Protein AF-A0A962NRU9-F1 (afdb_monomer_lite)

Foldseek 3Di:
DDDDDDPDDPPQDDDVPHQSDDVQPCLDLPDDPDPLDPPPNQNAPPRDPRDNNLVSLLVSLVVQLVVLLVVLLCCLLCVPPVDPVLLDPVLLVLLCCCVPVVCVPQCNCVLVFDFDQDPPPGTDTDDDHCHNCNSQVCCLVPPLCCCVVVPCVVPPVAARSLCPCVPDRSGRDSGSPPRDNPSCSVVVSVVCSVCQCQDLVNHPDDLVNLQPDRPCVGPNDDDDRRSSHPVSVCSNQVVVCPPPDDDGPDDCSVQLRDPPPQQWQGDWAFPQDKDWDWDWDADPVGDTDTDPPLIEIATDTHTSGPPWDWDCVSHNDNPSTTIDD

Structure (mmCIF, N/CA/C/O backbone):
data_AF-A0A962NRU9-F1
#
_entry.id   AF-A0A962NRU9-F1
#
loop_
_atom_site.group_PDB
_atom_site.id
_atom_site.type_symbol
_atom_site.label_atom_id
_atom_site.label_alt_id
_atom_site.label_comp_id
_atom_site.label_asym_id
_atom_site.label_entity_id
_atom_site.label_seq_id
_atom_site.pdbx_PDB_ins_code
_atom_site.Cartn_x
_atom_site.Cartn_y
_atom_site.Cartn_z
_atom_site.occupancy
_atom_site.B_iso_or_equiv
_atom_site.auth_seq_id
_atom_site.auth_comp_id
_atom_site.auth_asym_id
_atom_site.auth_atom_id
_atom_site.pdbx_PDB_model_num
ATOM 1 N N . MET A 1 1 ? -28.426 10.121 -60.076 1.00 37.88 1 MET A N 1
ATOM 2 C CA . MET A 1 1 ? -27.063 10.634 -59.833 1.00 37.88 1 MET A CA 1
ATOM 3 C C . MET A 1 1 ? -26.410 9.651 -58.880 1.00 37.88 1 MET A C 1
ATOM 5 O O . MET A 1 1 ? -26.820 9.564 -57.733 1.00 37.88 1 MET A O 1
ATOM 9 N N . ALA A 1 2 ? -25.572 8.776 -59.429 1.00 33.16 2 ALA A N 1
ATOM 10 C CA . ALA A 1 2 ? -24.950 7.670 -58.714 1.00 33.16 2 ALA A CA 1
ATOM 11 C C . ALA A 1 2 ? -23.790 8.205 -57.869 1.00 33.16 2 ALA A C 1
ATOM 13 O O . ALA A 1 2 ? -22.915 8.882 -58.406 1.00 33.16 2 ALA A O 1
ATOM 14 N N . LEU A 1 3 ? -23.796 7.917 -56.567 1.00 27.94 3 LEU A N 1
ATOM 15 C CA . LEU A 1 3 ? -22.624 8.098 -55.720 1.00 27.94 3 LEU A CA 1
ATOM 16 C C . LEU A 1 3 ? -21.870 6.765 -55.710 1.00 27.94 3 LEU A C 1
ATOM 18 O O . LEU A 1 3 ? -22.374 5.760 -55.210 1.00 27.94 3 LEU A O 1
ATOM 22 N N . CYS A 1 4 ? -20.706 6.751 -56.351 1.00 27.94 4 CYS A N 1
ATOM 23 C CA . CYS A 1 4 ? -19.848 5.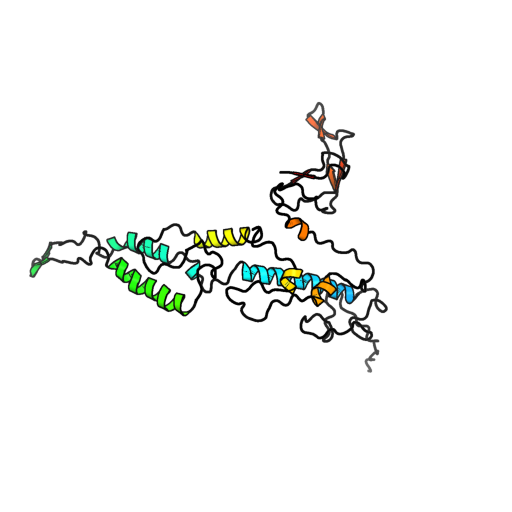584 -56.469 1.00 27.94 4 CYS A CA 1
ATOM 24 C C . CYS A 1 4 ? -19.297 5.170 -55.097 1.00 27.94 4 CYS A C 1
ATOM 26 O O . CYS A 1 4 ? -18.516 5.898 -54.487 1.00 27.94 4 CYS A O 1
ATOM 28 N N . LEU A 1 5 ? -19.670 3.969 -54.656 1.00 32.28 5 LEU A N 1
ATOM 29 C CA . LEU A 1 5 ? -18.913 3.173 -53.696 1.00 32.28 5 LEU A CA 1
ATOM 30 C C . LEU A 1 5 ? -17.588 2.771 -54.355 1.00 32.28 5 LEU A C 1
ATOM 32 O O . LEU A 1 5 ? -17.575 1.965 -55.284 1.00 32.28 5 LEU A O 1
ATOM 36 N N . PHE A 1 6 ? -16.478 3.331 -53.882 1.00 29.45 6 PHE A N 1
ATOM 37 C CA . PHE A 1 6 ? -15.168 2.738 -54.123 1.00 29.45 6 PHE A CA 1
ATOM 38 C C . PHE A 1 6 ? -14.984 1.566 -53.147 1.00 29.45 6 PHE A C 1
ATOM 40 O O . PHE A 1 6 ? -15.169 1.762 -51.943 1.00 29.45 6 PHE A O 1
ATOM 47 N N . PRO A 1 7 ? -14.611 0.360 -53.611 1.00 32.06 7 PRO A N 1
ATOM 48 C CA . PRO A 1 7 ? -14.151 -0.700 -52.730 1.00 32.06 7 PRO A CA 1
ATOM 49 C C . PRO A 1 7 ? -12.755 -0.313 -52.235 1.00 32.06 7 PRO A C 1
ATOM 51 O O . PRO A 1 7 ? -11.745 -0.593 -52.878 1.00 32.06 7 PRO A O 1
ATOM 54 N N . GLY A 1 8 ? -12.702 0.405 -51.115 1.00 33.31 8 GLY A N 1
ATOM 55 C CA . GLY A 1 8 ? -11.464 0.599 -50.375 1.00 33.31 8 GLY A CA 1
ATOM 56 C C . GLY A 1 8 ? -11.035 -0.747 -49.809 1.00 33.31 8 GLY A C 1
ATOM 57 O O . GLY A 1 8 ? -11.760 -1.353 -49.024 1.00 33.31 8 GLY A O 1
ATOM 58 N N . THR A 1 9 ? -9.878 -1.236 -50.238 1.00 35.72 9 THR A N 1
ATOM 59 C CA . THR A 1 9 ? -9.217 -2.386 -49.631 1.00 35.72 9 THR A CA 1
ATOM 60 C C . THR A 1 9 ? -9.037 -2.106 -48.141 1.00 35.72 9 THR A C 1
ATOM 62 O O . THR A 1 9 ? -8.397 -1.127 -47.757 1.00 35.72 9 THR A O 1
ATOM 65 N N . SER A 1 10 ? -9.644 -2.945 -47.302 1.00 37.31 10 SER A N 1
ATOM 66 C CA . SER A 1 10 ? -9.578 -2.888 -45.844 1.00 37.31 10 SER A CA 1
ATOM 67 C C . SER A 1 10 ? -8.150 -3.152 -45.365 1.00 37.31 10 SER A C 1
ATOM 69 O O . SER A 1 10 ? -7.810 -4.256 -44.947 1.00 37.31 10 SER A O 1
ATOM 71 N N . HIS A 1 11 ? -7.295 -2.142 -45.448 1.00 39.94 11 HIS A N 1
ATOM 72 C CA . HIS A 1 11 ? -6.121 -2.067 -44.600 1.00 39.94 11 HIS A CA 1
ATOM 73 C C . HIS A 1 11 ? -6.659 -1.667 -43.232 1.00 39.94 11 HIS A C 1
ATOM 75 O O . HIS A 1 11 ? -7.336 -0.644 -43.121 1.00 39.94 11 HIS A O 1
ATOM 81 N N . ALA A 1 12 ? -6.442 -2.508 -42.223 1.00 43.00 12 ALA A N 1
ATOM 82 C CA . ALA A 1 12 ? -6.754 -2.207 -40.834 1.00 43.00 12 ALA A CA 1
ATOM 83 C C . ALA A 1 12 ? -5.912 -0.995 -40.399 1.00 43.00 12 ALA A C 1
ATOM 85 O O . ALA A 1 12 ? -4.820 -1.122 -39.858 1.00 43.00 12 ALA A O 1
ATOM 86 N N . ALA A 1 13 ? -6.384 0.199 -40.743 1.00 43.22 13 ALA A N 1
ATOM 87 C CA . ALA A 1 13 ? -5.798 1.454 -40.333 1.00 43.22 13 ALA A CA 1
ATOM 88 C C . ALA A 1 13 ? -6.261 1.693 -38.901 1.00 43.22 13 ALA A C 1
ATOM 90 O O . ALA A 1 13 ? -7.340 2.236 -38.663 1.00 43.22 13 ALA A O 1
ATOM 91 N N . CYS A 1 14 ? -5.465 1.241 -37.940 1.00 46.81 14 CYS A N 1
ATOM 92 C CA . CYS A 1 14 ? -5.602 1.749 -36.589 1.00 46.81 14 CYS A CA 1
ATOM 93 C C . CYS A 1 14 ? -5.396 3.261 -36.643 1.00 46.81 14 CYS A C 1
ATOM 95 O O . CYS A 1 14 ? -4.458 3.754 -37.275 1.00 46.81 14 CYS A O 1
ATOM 97 N N . ILE A 1 15 ? -6.309 4.007 -36.028 1.00 47.97 15 ILE A N 1
ATOM 98 C CA . ILE A 1 15 ? -6.136 5.446 -35.866 1.00 47.97 15 ILE A CA 1
ATOM 99 C C . ILE A 1 15 ? -4.917 5.633 -34.963 1.00 47.97 15 ILE A C 1
ATOM 101 O O . ILE A 1 15 ? -4.853 5.039 -33.888 1.00 47.97 15 ILE A O 1
ATOM 105 N N . ALA A 1 16 ? -3.945 6.437 -35.396 1.00 40.72 16 ALA A N 1
ATOM 106 C CA . ALA A 1 16 ? -2.763 6.725 -34.594 1.00 40.72 16 ALA A CA 1
ATOM 107 C C . ALA A 1 16 ? -3.182 7.238 -33.203 1.00 40.72 16 ALA A C 1
ATOM 109 O O . ALA A 1 16 ? -3.950 8.193 -33.095 1.00 40.72 16 ALA A O 1
ATOM 110 N N . GLY A 1 17 ? -2.698 6.577 -32.148 1.00 38.59 17 GLY A N 1
ATOM 111 C CA . GLY A 1 17 ? -3.036 6.894 -30.756 1.00 38.59 17 GLY A CA 1
ATOM 112 C C . GLY A 1 17 ? -4.263 6.172 -30.191 1.00 38.59 17 GLY A C 1
ATOM 113 O O . GLY A 1 17 ? -4.541 6.322 -29.005 1.00 38.59 17 GLY A O 1
ATOM 114 N N . ILE A 1 18 ? -4.974 5.365 -30.985 1.00 45.78 18 ILE A N 1
ATOM 115 C CA . ILE A 1 18 ? -6.041 4.483 -30.497 1.00 45.78 18 ILE A CA 1
ATOM 116 C C . ILE A 1 18 ? -5.552 3.037 -30.640 1.00 45.78 18 ILE A C 1
ATOM 118 O O . ILE A 1 18 ? -5.181 2.639 -31.748 1.00 45.78 18 ILE A O 1
ATOM 122 N N . PRO A 1 19 ? -5.521 2.240 -29.553 1.00 49.09 19 PRO A N 1
ATOM 123 C CA . PRO A 1 19 ? -5.148 0.837 -29.650 1.00 49.09 19 PRO A CA 1
ATOM 124 C C . PRO A 1 19 ? -6.051 0.140 -30.668 1.00 49.09 19 PRO A C 1
ATOM 126 O O . PRO A 1 19 ? -7.247 0.423 -30.745 1.00 49.09 19 PRO A O 1
ATOM 129 N N . CYS A 1 20 ? -5.474 -0.760 -31.460 1.00 50.88 20 CYS A N 1
ATOM 130 C CA . CYS A 1 20 ? -6.175 -1.543 -32.473 1.00 50.88 20 CYS A CA 1
ATOM 131 C C . CYS A 1 20 ? -7.137 -2.559 -31.831 1.00 50.88 20 CYS A C 1
ATOM 133 O O . CYS A 1 20 ? -7.000 -3.749 -32.061 1.00 50.88 20 CYS A O 1
ATOM 135 N N . VAL A 1 21 ? -8.080 -2.147 -30.983 1.00 47.12 21 VAL A N 1
ATOM 136 C CA . VAL A 1 21 ? -9.004 -3.064 -30.306 1.00 47.12 21 VAL A CA 1
ATOM 137 C C . VAL A 1 21 ? -9.975 -3.638 -31.331 1.00 47.12 21 VAL A C 1
ATOM 139 O O . VAL A 1 21 ? -10.890 -2.975 -31.814 1.00 47.12 21 VAL A O 1
ATOM 142 N N . THR A 1 22 ? -9.767 -4.900 -31.666 1.00 50.81 22 THR A N 1
ATOM 143 C CA . THR A 1 22 ? -10.745 -5.749 -32.343 1.00 50.81 22 THR A CA 1
ATOM 144 C C . THR A 1 22 ? -11.136 -6.850 -31.366 1.00 50.81 22 THR A C 1
ATOM 146 O O . THR A 1 22 ? -10.387 -7.140 -30.438 1.00 50.81 22 THR A O 1
ATOM 149 N N . GLY A 1 23 ? -12.275 -7.518 -31.564 1.00 44.34 23 GLY A N 1
ATOM 150 C CA . GLY A 1 23 ? -12.683 -8.649 -30.712 1.00 44.34 23 GLY A CA 1
ATOM 151 C C . GLY A 1 23 ? -11.731 -9.862 -30.727 1.00 44.34 23 GLY A C 1
ATOM 152 O O . GLY A 1 23 ? -12.061 -10.883 -30.143 1.00 44.34 23 GLY A O 1
ATOM 153 N N . LEU A 1 24 ? -10.588 -9.762 -31.420 1.00 43.09 24 LEU A N 1
ATOM 154 C CA . LEU A 1 24 ? -9.526 -10.764 -31.527 1.00 43.09 24 LEU A CA 1
ATOM 155 C C . LEU A 1 24 ? -8.177 -10.266 -30.981 1.00 43.09 24 LEU A C 1
ATOM 157 O O . LEU A 1 24 ? -7.185 -10.985 -31.079 1.00 43.09 24 LEU A O 1
ATOM 161 N N . THR A 1 25 ? -8.099 -9.044 -30.443 1.00 48.09 25 THR A N 1
ATOM 162 C CA . THR A 1 25 ? -6.871 -8.602 -29.777 1.00 48.09 25 THR A CA 1
ATOM 163 C C . THR A 1 25 ? -6.745 -9.282 -28.419 1.00 48.09 25 THR A C 1
ATOM 165 O O . THR A 1 25 ? -7.704 -9.199 -27.649 1.00 48.09 25 THR A O 1
ATOM 168 N N . PRO A 1 26 ? -5.589 -9.888 -28.086 1.00 49.88 26 PRO A N 1
ATOM 169 C CA . PRO A 1 26 ? -5.326 -10.549 -26.807 1.00 49.88 26 PRO A CA 1
ATOM 170 C C . PRO A 1 26 ? -5.110 -9.527 -25.672 1.00 49.88 26 PRO A C 1
ATOM 172 O O . PRO A 1 26 ? -4.216 -9.662 -24.848 1.00 49.88 26 PRO A O 1
ATOM 175 N N . ASN A 1 27 ? -5.932 -8.475 -25.652 1.00 48.78 27 ASN A N 1
ATOM 176 C CA . ASN A 1 27 ? -5.965 -7.451 -24.612 1.00 48.78 27 ASN A CA 1
ATOM 177 C C . ASN A 1 27 ? -6.848 -7.875 -23.431 1.00 48.78 27 ASN A C 1
ATOM 179 O O . ASN A 1 27 ? -6.925 -7.153 -22.444 1.00 48.78 27 ASN A O 1
ATOM 183 N N . ASP A 1 28 ? -7.532 -9.015 -23.540 1.00 51.19 28 ASP A N 1
ATOM 184 C CA . ASP A 1 28 ? -8.228 -9.623 -22.418 1.00 51.19 28 ASP A CA 1
ATOM 185 C C . ASP A 1 28 ? -7.331 -10.729 -21.833 1.00 51.19 28 ASP A C 1
ATOM 187 O O . ASP A 1 28 ? -7.047 -11.698 -22.544 1.00 51.19 28 ASP A O 1
ATOM 191 N N . PRO A 1 29 ? -6.860 -10.607 -20.577 1.00 50.19 29 PRO A N 1
ATOM 192 C CA . PRO A 1 29 ? -6.097 -11.661 -19.903 1.00 50.19 29 PRO A CA 1
ATOM 193 C C . PRO A 1 29 ? -6.859 -12.994 -19.797 1.00 50.19 29 PRO A C 1
ATOM 195 O O . PRO A 1 29 ? -6.230 -14.026 -19.568 1.00 50.19 29 PRO A O 1
ATOM 198 N N . ASP A 1 30 ? -8.182 -12.986 -19.998 1.00 50.66 30 ASP A N 1
ATOM 199 C CA . ASP A 1 30 ? -9.033 -14.178 -20.022 1.00 50.66 30 ASP A CA 1
ATOM 200 C C . ASP A 1 30 ? -9.248 -14.745 -21.446 1.00 50.66 30 ASP A C 1
ATOM 202 O O . ASP A 1 30 ? -9.875 -15.797 -21.610 1.00 50.66 30 ASP A O 1
ATOM 206 N N . ALA A 1 31 ? -8.741 -14.085 -22.497 1.00 52.56 31 ALA A N 1
ATOM 207 C CA . ALA A 1 31 ? -8.867 -14.575 -23.868 1.00 52.56 31 ALA A CA 1
ATOM 208 C C . ALA A 1 31 ? -7.835 -15.678 -24.173 1.00 52.56 31 ALA A C 1
ATOM 210 O O . ALA A 1 31 ? -6.657 -15.549 -23.827 1.00 52.56 31 ALA A O 1
ATOM 211 N N . PRO A 1 32 ? -8.233 -16.762 -24.871 1.00 45.97 32 PRO A N 1
ATOM 212 C CA . PRO A 1 32 ? -7.291 -17.774 -25.327 1.00 45.97 32 PRO A CA 1
ATOM 213 C C . PRO A 1 32 ? -6.248 -17.118 -26.233 1.00 45.97 32 PRO A C 1
ATOM 215 O O . PRO A 1 32 ? -6.587 -16.260 -27.046 1.00 45.97 32 PRO A O 1
ATOM 218 N N . THR A 1 33 ? -4.988 -17.530 -26.086 1.00 49.12 33 THR A N 1
ATOM 219 C CA . THR A 1 33 ? -3.838 -17.076 -26.873 1.00 49.12 33 THR A CA 1
ATOM 220 C C . THR A 1 33 ? -4.141 -17.166 -28.367 1.00 49.12 33 THR A C 1
ATOM 222 O O . THR A 1 33 ? -3.942 -18.196 -29.009 1.00 49.12 33 THR A O 1
ATOM 225 N N . HIS A 1 34 ? -4.669 -16.093 -28.952 1.00 47.97 34 HIS A N 1
ATOM 226 C CA . HIS A 1 34 ? -4.858 -16.035 -30.388 1.00 47.97 34 HIS A CA 1
ATOM 227 C C . HIS A 1 34 ? -3.479 -15.792 -31.001 1.00 47.97 34 HIS A C 1
ATOM 229 O O . HIS A 1 34 ? -2.866 -14.762 -30.720 1.00 47.97 34 HIS A O 1
ATOM 235 N N . PRO A 1 35 ? -2.948 -16.732 -31.801 1.00 46.69 35 PRO A N 1
ATOM 236 C CA . PRO A 1 35 ? -1.662 -16.525 -32.439 1.00 46.69 35 PRO A CA 1
ATOM 237 C C . PRO A 1 35 ? -1.786 -15.328 -33.388 1.00 46.69 35 PRO A C 1
ATOM 239 O O . PRO A 1 35 ? -2.748 -15.271 -34.160 1.00 46.69 35 PRO A O 1
ATOM 242 N N . ASN A 1 36 ? -0.810 -14.409 -33.347 1.00 48.78 36 ASN A N 1
ATOM 243 C CA . ASN A 1 36 ? -0.638 -13.247 -34.242 1.00 48.78 36 ASN A CA 1
ATOM 244 C C . ASN A 1 36 ? -0.371 -13.686 -35.703 1.00 48.78 36 ASN A C 1
ATOM 246 O O . ASN A 1 36 ? 0.569 -13.256 -36.368 1.00 48.78 36 ASN A O 1
ATOM 250 N N . THR A 1 37 ? -1.183 -14.610 -36.209 1.00 46.66 37 THR A N 1
ATOM 251 C CA . THR A 1 37 ? -1.101 -15.182 -37.546 1.00 46.66 37 THR A CA 1
ATOM 252 C C . THR A 1 37 ? -1.933 -14.327 -38.496 1.00 46.66 37 THR A C 1
ATOM 254 O O . THR A 1 37 ? -3.093 -14.025 -38.201 1.00 46.66 37 THR A O 1
ATOM 257 N N . PRO A 1 38 ? -1.381 -13.910 -39.650 1.00 43.88 38 PRO A N 1
ATOM 258 C CA . PRO A 1 38 ? -2.175 -13.277 -40.695 1.00 43.88 38 PRO A CA 1
ATOM 259 C C . PRO A 1 38 ? -3.390 -14.157 -41.035 1.00 43.88 38 PRO A C 1
ATOM 261 O O . PRO A 1 38 ? -3.226 -15.373 -41.163 1.00 43.88 38 PRO A O 1
ATOM 264 N N . PRO A 1 39 ? -4.602 -13.594 -41.190 1.00 47.75 39 PRO A N 1
ATOM 265 C CA . PRO A 1 39 ? -4.934 -12.184 -41.411 1.00 47.75 39 PRO A CA 1
ATOM 266 C C . PRO A 1 39 ? -5.410 -11.443 -40.147 1.00 47.75 39 PRO A C 1
ATOM 268 O O . PRO A 1 39 ? -6.208 -10.510 -40.255 1.00 47.75 39 PRO A O 1
ATOM 271 N N . ALA A 1 40 ? -4.987 -11.865 -38.950 1.00 50.06 40 ALA A N 1
ATOM 272 C CA . ALA A 1 40 ? -5.406 -11.206 -37.718 1.00 50.06 40 ALA A CA 1
ATOM 273 C C . ALA A 1 40 ? -5.070 -9.696 -37.750 1.00 50.06 40 ALA A C 1
ATOM 275 O O . ALA A 1 40 ? -4.017 -9.319 -38.267 1.00 50.06 40 ALA A O 1
ATOM 276 N N . PRO A 1 41 ? -5.914 -8.825 -37.166 1.00 43.59 41 PRO A N 1
ATOM 277 C CA . PRO A 1 41 ? -5.652 -7.383 -37.038 1.00 43.59 41 PRO A CA 1
ATOM 278 C C . PRO A 1 41 ? -4.328 -7.047 -36.331 1.00 43.59 41 PRO A C 1
ATOM 280 O O . PRO A 1 41 ? -3.852 -5.922 -36.440 1.00 43.59 41 PRO A O 1
ATOM 283 N N . ASN A 1 42 ? -3.735 -8.043 -35.664 1.00 47.12 42 ASN A N 1
ATOM 284 C CA . ASN A 1 42 ? -2.443 -7.986 -34.993 1.00 47.12 42 ASN A CA 1
ATOM 285 C C . ASN A 1 42 ? -1.309 -8.697 -35.755 1.00 47.12 42 ASN A C 1
ATOM 287 O O . ASN A 1 42 ? -0.345 -9.149 -35.148 1.00 47.12 42 ASN A O 1
ATOM 291 N N . ALA A 1 43 ? -1.428 -8.875 -37.071 1.00 48.88 43 ALA A N 1
ATOM 292 C CA . ALA A 1 43 ? -0.356 -9.464 -37.865 1.00 48.88 43 ALA A CA 1
ATOM 293 C C . ALA A 1 43 ? 0.914 -8.590 -37.819 1.00 48.88 43 ALA A C 1
ATOM 295 O O . ALA A 1 43 ? 0.834 -7.364 -37.916 1.00 48.88 43 ALA A O 1
ATOM 296 N N . ALA A 1 44 ? 2.077 -9.243 -37.728 1.00 49.31 44 ALA A N 1
ATOM 297 C CA . ALA A 1 44 ? 3.393 -8.607 -37.715 1.00 49.31 44 ALA A CA 1
ATOM 298 C C . ALA A 1 44 ? 3.561 -7.564 -38.840 1.00 49.31 44 ALA A C 1
ATOM 300 O O . ALA A 1 44 ? 3.049 -7.757 -39.951 1.00 49.31 44 ALA A O 1
ATOM 301 N N . LYS A 1 45 ? 4.358 -6.516 -38.562 1.00 48.97 45 LYS A N 1
ATOM 302 C CA . LYS A 1 45 ? 4.721 -5.298 -39.344 1.00 48.97 45 LYS A CA 1
ATOM 303 C C . LYS A 1 45 ? 4.890 -5.400 -40.874 1.00 48.97 45 LYS A C 1
ATOM 305 O O . LYS A 1 45 ? 5.015 -4.386 -41.555 1.00 48.97 45 LYS A O 1
ATOM 310 N N . SER A 1 46 ? 4.866 -6.592 -41.452 1.00 51.97 46 SER A N 1
ATOM 311 C CA . SER A 1 46 ? 4.965 -6.870 -42.888 1.00 51.97 46 SER A CA 1
ATOM 312 C C . SER A 1 46 ? 3.980 -6.108 -43.803 1.00 51.97 46 SER A C 1
ATOM 314 O O . SER A 1 46 ? 4.219 -6.074 -45.008 1.00 51.97 46 SER A O 1
ATOM 316 N N . GLY A 1 47 ? 2.917 -5.475 -43.278 1.00 51.34 47 GLY A N 1
ATOM 317 C CA . GLY A 1 47 ? 1.885 -4.793 -44.080 1.00 51.34 47 GLY A CA 1
ATOM 318 C C . GLY A 1 47 ? 1.643 -3.294 -43.826 1.00 51.34 47 GLY A C 1
ATOM 319 O O . GLY A 1 47 ? 0.897 -2.686 -44.592 1.00 51.34 47 GLY A O 1
ATOM 320 N N . SER A 1 48 ? 2.225 -2.670 -42.791 1.00 49.94 48 SER A N 1
ATOM 321 C CA . SER A 1 48 ? 1.975 -1.252 -42.459 1.00 49.94 48 SER A CA 1
ATOM 322 C C . SER A 1 48 ? 3.179 -0.602 -41.758 1.00 49.94 48 SER A C 1
ATOM 324 O O . SER A 1 48 ? 3.622 -1.107 -40.729 1.00 49.94 48 SER A O 1
ATOM 326 N N . PRO A 1 49 ? 3.703 0.537 -42.255 1.00 53.06 49 PRO A N 1
ATOM 327 C CA . PRO A 1 49 ? 4.824 1.241 -41.629 1.00 53.06 49 PRO A CA 1
ATOM 328 C C . PRO A 1 49 ? 4.448 2.023 -40.356 1.00 53.06 49 PRO A C 1
ATOM 330 O O . PRO A 1 49 ? 5.343 2.573 -39.720 1.00 53.06 49 PRO A O 1
ATOM 333 N N . ALA A 1 50 ? 3.162 2.111 -39.992 1.00 49.81 50 ALA A N 1
ATOM 334 C CA . ALA A 1 50 ? 2.687 3.074 -38.992 1.00 49.81 50 ALA A CA 1
ATOM 335 C C . ALA A 1 50 ? 2.208 2.471 -37.657 1.00 49.81 50 ALA A C 1
ATOM 337 O O . ALA A 1 50 ? 2.163 3.195 -36.665 1.00 49.81 50 ALA A O 1
ATOM 338 N N . CYS A 1 51 ? 1.860 1.182 -37.591 1.00 57.41 51 CYS A N 1
ATOM 339 C CA . CYS A 1 51 ? 1.375 0.551 -36.358 1.00 57.41 51 CYS A CA 1
ATOM 340 C C . CYS A 1 51 ? 1.851 -0.899 -36.302 1.00 57.41 51 CYS A C 1
ATOM 342 O O . CYS A 1 51 ? 1.266 -1.767 -36.944 1.00 57.41 51 CYS A O 1
ATOM 344 N N . ASP A 1 52 ? 2.923 -1.148 -35.554 1.00 64.06 52 ASP A N 1
ATOM 345 C CA . ASP A 1 52 ? 3.290 -2.510 -35.195 1.00 64.06 52 ASP A CA 1
ATOM 346 C C . ASP A 1 52 ? 2.356 -2.961 -34.065 1.00 64.06 52 ASP A C 1
ATOM 348 O O . ASP A 1 52 ? 2.395 -2.413 -32.960 1.00 64.06 52 ASP A O 1
ATOM 352 N N . ALA A 1 53 ? 1.435 -3.879 -34.361 1.00 63.50 53 ALA A N 1
ATOM 353 C CA . ALA A 1 53 ? 0.440 -4.331 -33.388 1.00 63.50 53 ALA A CA 1
ATOM 354 C C . ALA A 1 53 ? 1.098 -4.991 -32.172 1.00 63.50 53 ALA A C 1
ATOM 356 O O . ALA A 1 53 ? 0.633 -4.861 -31.043 1.00 63.50 53 ALA A O 1
ATOM 357 N N . ASP A 1 54 ? 2.234 -5.624 -32.413 1.00 66.00 54 ASP A N 1
ATOM 358 C CA . ASP A 1 54 ? 3.070 -6.255 -31.417 1.00 66.00 54 ASP A CA 1
ATOM 359 C C . ASP A 1 54 ? 3.647 -5.254 -30.404 1.00 66.00 54 ASP A C 1
ATOM 361 O O . ASP A 1 54 ? 3.590 -5.473 -29.192 1.00 66.00 54 ASP A O 1
ATOM 365 N N . PHE A 1 55 ? 4.102 -4.093 -30.885 1.00 70.94 55 PHE A N 1
ATOM 366 C CA . PHE A 1 55 ? 4.550 -2.992 -30.031 1.00 70.94 55 PHE A CA 1
ATOM 367 C C . PHE A 1 55 ? 3.411 -2.453 -29.156 1.00 70.94 55 PHE A C 1
ATOM 369 O O . PHE A 1 55 ? 3.593 -2.202 -27.965 1.00 70.94 55 PHE A O 1
ATOM 376 N N . MET A 1 56 ? 2.209 -2.318 -29.723 1.00 72.12 56 MET A N 1
ATOM 377 C CA . MET A 1 56 ? 1.035 -1.878 -28.963 1.00 72.12 56 MET A CA 1
ATOM 378 C C . MET A 1 56 ? 0.613 -2.896 -27.901 1.00 72.12 56 MET A C 1
ATOM 380 O O . MET A 1 56 ? 0.251 -2.490 -26.797 1.00 72.12 56 MET A O 1
ATOM 384 N N . ASN A 1 57 ? 0.707 -4.195 -28.195 1.00 71.75 57 ASN A N 1
ATOM 385 C CA . ASN A 1 57 ? 0.447 -5.256 -27.221 1.00 71.75 57 ASN A CA 1
ATOM 386 C C . ASN A 1 57 ? 1.462 -5.211 -26.069 1.00 71.75 57 ASN A C 1
ATOM 388 O O . ASN A 1 57 ? 1.077 -5.345 -24.909 1.00 71.75 57 ASN A O 1
ATOM 392 N N . GLN A 1 58 ? 2.740 -4.944 -26.359 1.00 74.94 58 GLN A N 1
ATOM 393 C CA . GLN A 1 58 ? 3.766 -4.788 -25.327 1.00 74.94 58 GLN A CA 1
ATOM 394 C C . GLN A 1 58 ? 3.531 -3.543 -24.456 1.00 74.94 58 GLN A C 1
ATOM 396 O O . GLN A 1 58 ? 3.625 -3.622 -23.230 1.00 74.94 58 GLN A O 1
ATOM 401 N N . ILE A 1 59 ? 3.189 -2.393 -25.053 1.00 77.75 59 ILE A N 1
ATOM 402 C CA . ILE A 1 59 ? 2.824 -1.181 -24.296 1.00 77.75 59 ILE A CA 1
ATOM 403 C C . ILE A 1 59 ? 1.609 -1.447 -23.412 1.00 77.75 59 ILE A C 1
ATOM 405 O O . ILE A 1 59 ? 1.601 -1.038 -22.252 1.00 77.75 59 ILE A O 1
ATOM 409 N N . TYR A 1 60 ? 0.595 -2.130 -23.941 1.00 77.06 60 TYR A N 1
ATOM 410 C CA . TYR A 1 60 ? -0.601 -2.463 -23.181 1.00 77.06 60 TYR A CA 1
ATOM 411 C C . TYR A 1 60 ? -0.278 -3.388 -22.007 1.00 77.06 60 TYR A C 1
ATOM 413 O O . TYR A 1 60 ? -0.656 -3.079 -20.881 1.00 77.06 60 TYR A O 1
ATOM 421 N N . ALA A 1 61 ? 0.479 -4.465 -22.233 1.00 78.81 61 ALA A N 1
ATOM 422 C CA . ALA A 1 61 ? 0.905 -5.379 -21.174 1.00 78.81 61 ALA A CA 1
ATOM 423 C C . ALA A 1 61 ? 1.724 -4.660 -20.090 1.00 78.81 61 ALA A C 1
ATOM 425 O O . ALA A 1 61 ? 1.513 -4.878 -18.896 1.00 78.81 61 ALA A O 1
ATOM 426 N N . ASN A 1 62 ? 2.607 -3.740 -20.487 1.00 83.31 62 ASN A N 1
ATOM 427 C CA . ASN A 1 62 ? 3.317 -2.866 -19.556 1.00 83.31 62 ASN A CA 1
ATOM 428 C C . ASN A 1 62 ? 2.347 -2.009 -18.740 1.00 83.31 62 ASN A C 1
ATOM 430 O O . ASN A 1 62 ? 2.334 -2.104 -17.519 1.00 83.31 62 ASN A O 1
ATOM 434 N N . ALA A 1 63 ? 1.499 -1.220 -19.395 1.00 82.62 63 ALA A N 1
ATOM 435 C CA . ALA A 1 63 ? 0.564 -0.332 -18.710 1.00 82.62 63 ALA A CA 1
ATOM 436 C C . ALA A 1 63 ? -0.391 -1.096 -17.779 1.00 82.62 63 ALA A C 1
ATOM 438 O O . ALA A 1 63 ? -0.634 -0.662 -16.655 1.00 82.62 63 ALA A O 1
ATOM 439 N N . TYR A 1 64 ? -0.894 -2.247 -18.226 1.00 83.88 64 TYR A N 1
ATOM 440 C CA . TYR A 1 64 ? -1.800 -3.090 -17.457 1.00 83.88 64 TYR A CA 1
ATOM 441 C C . TYR A 1 64 ? -1.114 -3.685 -16.227 1.00 83.88 64 TYR A C 1
ATOM 443 O O . TYR A 1 64 ? -1.643 -3.563 -15.129 1.00 83.88 64 TYR A O 1
ATOM 451 N N . THR A 1 65 ? 0.080 -4.274 -16.372 1.00 85.81 65 THR A N 1
ATOM 452 C CA . THR A 1 65 ? 0.811 -4.844 -15.223 1.00 85.81 65 THR A CA 1
ATOM 453 C C . THR A 1 65 ? 1.156 -3.785 -14.178 1.00 85.81 65 THR A C 1
ATOM 455 O O . THR A 1 65 ? 0.987 -4.037 -12.987 1.00 85.81 65 THR A O 1
ATOM 458 N N . GLU A 1 66 ? 1.580 -2.588 -14.595 1.00 84.94 66 GLU A N 1
ATOM 459 C CA . GLU A 1 66 ? 1.848 -1.472 -13.676 1.00 84.94 66 GLU A CA 1
ATOM 460 C C . GLU A 1 66 ? 0.568 -0.997 -12.964 1.00 84.94 66 GLU A C 1
ATOM 462 O O . GLU A 1 66 ? 0.578 -0.768 -11.753 1.00 84.94 66 GLU A O 1
ATOM 467 N N . ALA A 1 67 ? -0.546 -0.876 -13.695 1.00 84.94 67 ALA A N 1
ATOM 468 C CA . ALA A 1 67 ? -1.831 -0.465 -13.133 1.00 84.94 67 ALA A CA 1
ATOM 469 C C . ALA A 1 67 ? -2.386 -1.500 -12.144 1.00 84.94 67 ALA A C 1
ATOM 471 O O . ALA A 1 67 ? -2.744 -1.138 -11.025 1.00 84.94 67 ALA A O 1
ATOM 472 N N . GLU A 1 68 ? -2.405 -2.780 -12.518 1.00 84.62 68 GLU A N 1
ATOM 473 C CA . GLU A 1 68 ? -2.851 -3.878 -11.653 1.00 84.62 68 GLU A CA 1
ATOM 474 C C . GLU A 1 68 ? -1.990 -3.997 -10.400 1.00 84.62 68 GLU A C 1
ATOM 476 O O . GLU A 1 68 ? -2.528 -4.184 -9.309 1.00 84.62 68 GLU A O 1
ATOM 481 N N . ARG A 1 69 ? -0.665 -3.824 -10.514 1.00 85.50 69 ARG A N 1
ATOM 482 C CA . ARG A 1 69 ? 0.206 -3.760 -9.337 1.00 85.50 69 ARG A CA 1
ATOM 483 C C . ARG A 1 69 ? -0.224 -2.613 -8.431 1.00 85.50 69 ARG A C 1
ATOM 485 O O . ARG A 1 69 ? -0.445 -2.847 -7.252 1.00 85.50 69 ARG A O 1
ATOM 492 N N . ASN A 1 70 ? -0.394 -1.400 -8.953 1.00 82.19 70 ASN A N 1
ATOM 493 C CA . ASN A 1 70 ? -0.790 -0.254 -8.130 1.00 82.19 70 ASN A CA 1
ATOM 494 C C . ASN A 1 70 ? -2.159 -0.443 -7.462 1.00 82.19 70 ASN A C 1
ATOM 496 O O . ASN A 1 70 ? -2.325 -0.049 -6.307 1.00 82.19 70 ASN A O 1
ATOM 500 N N . ILE A 1 71 ? -3.121 -1.059 -8.153 1.00 82.69 71 ILE A N 1
ATOM 501 C CA . ILE A 1 71 ? -4.431 -1.405 -7.584 1.00 82.69 71 ILE A CA 1
ATOM 502 C C . ILE A 1 71 ? -4.254 -2.432 -6.467 1.00 82.69 71 ILE A C 1
ATOM 504 O O . ILE A 1 71 ? -4.683 -2.184 -5.345 1.00 82.69 71 ILE A O 1
ATOM 508 N N . THR A 1 72 ? -3.552 -3.532 -6.742 1.00 81.19 72 THR A N 1
ATOM 509 C CA . THR A 1 72 ? -3.304 -4.605 -5.770 1.00 81.19 72 THR A CA 1
ATOM 510 C C . THR A 1 72 ? -2.594 -4.066 -4.528 1.00 81.19 72 THR A C 1
ATOM 512 O O . THR A 1 72 ? -3.015 -4.336 -3.408 1.00 81.19 72 THR A O 1
ATOM 515 N N . TYR A 1 73 ? -1.568 -3.232 -4.704 1.00 77.75 73 TYR A N 1
ATOM 516 C CA . TYR A 1 73 ? -0.883 -2.563 -3.600 1.00 77.75 73 TYR A CA 1
ATOM 517 C C . TYR A 1 73 ? -1.802 -1.629 -2.830 1.00 77.75 73 TYR A C 1
ATOM 519 O O . TYR A 1 73 ? -1.776 -1.629 -1.607 1.00 77.75 73 TYR A O 1
ATOM 527 N N . SER A 1 74 ? -2.627 -0.845 -3.520 1.00 76.50 74 SER A N 1
ATOM 528 C CA . SER A 1 74 ? -3.570 0.054 -2.855 1.00 76.50 74 SER A CA 1
ATOM 529 C C . SER A 1 74 ? -4.588 -0.724 -2.023 1.00 76.50 74 SER A C 1
ATOM 531 O O . SER A 1 74 ? -4.901 -0.302 -0.917 1.00 76.50 74 SER A O 1
ATOM 533 N N 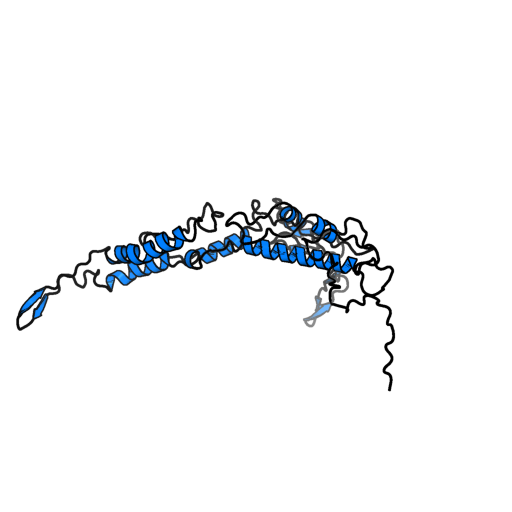. GLU A 1 75 ? -5.055 -1.876 -2.506 1.00 76.06 75 GLU A N 1
ATOM 534 C CA . GLU A 1 75 ? -5.974 -2.761 -1.778 1.00 76.06 75 GLU A CA 1
ATOM 535 C C . GLU A 1 75 ? -5.308 -3.478 -0.593 1.00 76.06 75 GLU A C 1
ATOM 537 O O . GLU A 1 75 ? -5.971 -3.759 0.406 1.00 76.06 75 GLU A O 1
ATOM 542 N N . VAL A 1 76 ? -4.002 -3.756 -0.674 1.00 74.19 76 VAL A N 1
ATOM 543 C CA . VAL A 1 76 ? -3.222 -4.326 0.439 1.00 74.19 76 VAL A CA 1
ATOM 544 C C . VAL A 1 76 ? -2.838 -3.264 1.474 1.00 74.19 76 VAL A C 1
ATOM 546 O O . VAL A 1 76 ? -2.828 -3.568 2.662 1.00 74.19 76 VAL A O 1
ATOM 549 N N . LEU A 1 77 ? -2.520 -2.035 1.055 1.00 71.12 77 LEU A N 1
ATOM 550 C CA . LEU A 1 77 ? -2.113 -0.927 1.932 1.00 71.12 77 LEU A CA 1
ATOM 551 C C . LEU A 1 77 ? -3.314 -0.296 2.626 1.00 71.12 77 LEU A C 1
ATOM 553 O O . LEU A 1 77 ? -3.353 -0.156 3.847 1.00 71.12 77 LEU A O 1
ATOM 557 N N . ILE A 1 78 ? -4.331 0.045 1.841 1.00 66.12 78 ILE A N 1
ATOM 558 C CA . ILE A 1 78 ? -5.655 0.382 2.343 1.00 66.12 78 ILE A CA 1
ATOM 559 C C . ILE A 1 78 ? -6.367 -0.953 2.513 1.00 66.12 78 ILE A C 1
ATOM 561 O O . ILE A 1 78 ? -7.344 -1.236 1.816 1.00 66.12 78 ILE A O 1
ATOM 565 N N . ARG A 1 79 ? -5.858 -1.792 3.433 1.00 67.00 79 ARG A N 1
ATOM 566 C CA . ARG A 1 79 ? -6.617 -2.952 3.908 1.00 67.00 79 ARG A CA 1
ATOM 567 C C . ARG A 1 79 ? -7.969 -2.414 4.262 1.00 67.00 79 ARG A C 1
ATOM 569 O O . ARG A 1 79 ? -8.033 -1.525 5.110 1.00 67.00 79 ARG A O 1
ATOM 576 N N . LYS A 1 80 ? -8.977 -2.871 3.525 1.00 54.47 80 LYS A N 1
ATOM 577 C CA . LYS A 1 80 ? -10.315 -2.306 3.542 1.00 54.47 80 LYS A CA 1
ATOM 578 C C . LYS A 1 80 ? -10.707 -2.108 5.009 1.00 54.47 80 LYS A C 1
ATOM 580 O O . LYS A 1 80 ? -10.934 -3.111 5.683 1.00 54.47 80 LYS A O 1
ATOM 585 N N . PRO A 1 81 ? -10.693 -0.867 5.543 1.00 54.81 81 PRO A N 1
ATOM 586 C CA . PRO A 1 81 ? -11.339 -0.648 6.813 1.00 54.81 81 PRO A CA 1
ATOM 587 C C . PRO A 1 81 ? -12.791 -0.871 6.486 1.00 54.81 81 PRO A C 1
ATOM 589 O O . PRO A 1 81 ? -13.403 -0.069 5.771 1.00 54.81 81 PRO A O 1
ATOM 592 N N . ASP A 1 82 ? -13.344 -1.992 6.920 1.00 54.97 82 ASP A N 1
ATOM 593 C CA . ASP A 1 82 ? -14.727 -2.267 6.580 1.00 54.97 82 ASP A CA 1
ATOM 594 C C . ASP A 1 82 ? -15.658 -1.221 7.259 1.00 54.97 82 ASP A C 1
ATOM 596 O O . ASP A 1 82 ? -16.816 -1.064 6.864 1.00 54.97 82 ASP A O 1
ATOM 600 N N . SER A 1 83 ? -15.118 -0.352 8.144 1.00 61.94 83 SER A N 1
ATOM 601 C CA . SER A 1 83 ? -15.709 0.951 8.475 1.00 61.94 83 SER A CA 1
ATOM 602 C C . SER A 1 83 ? -14.705 2.089 8.751 1.00 61.94 83 SER A C 1
ATOM 604 O O . SER A 1 83 ? -13.689 1.909 9.415 1.00 61.94 83 SER A O 1
ATOM 606 N N . VAL A 1 84 ? -15.073 3.325 8.370 1.00 71.12 84 VAL A N 1
ATOM 607 C CA . VAL A 1 84 ? -14.407 4.575 8.821 1.00 71.12 84 VAL A CA 1
ATOM 608 C C . VAL A 1 84 ? -14.345 4.662 10.352 1.00 71.12 84 VAL A C 1
ATOM 610 O O . VAL A 1 84 ? -13.506 5.372 10.891 1.00 71.12 84 VAL A O 1
ATOM 613 N N . LEU A 1 85 ? -15.226 3.936 11.047 1.00 71.44 85 LEU A N 1
ATOM 614 C CA . LEU A 1 85 ? -15.328 3.932 12.499 1.00 71.44 85 LEU A CA 1
ATOM 615 C C . LEU A 1 85 ? -14.158 3.222 13.184 1.00 71.44 85 LEU A C 1
ATOM 617 O O . LEU A 1 85 ? -13.795 3.629 14.279 1.00 71.44 85 LEU A O 1
ATOM 621 N N . GLU A 1 86 ? -13.545 2.228 12.544 1.00 71.19 86 GLU A N 1
ATOM 622 C CA . GLU A 1 86 ? -12.382 1.512 13.088 1.00 71.19 86 GLU A CA 1
ATOM 623 C C . GLU A 1 86 ? -11.121 2.384 13.085 1.00 71.19 86 GLU A C 1
ATOM 625 O O . GLU A 1 86 ? -10.332 2.350 14.018 1.00 71.19 86 GLU A O 1
ATOM 630 N N . TYR A 1 87 ? -10.965 3.229 12.062 1.00 71.94 87 TYR A N 1
ATOM 631 C CA . TYR A 1 87 ? -9.927 4.263 12.040 1.00 71.94 87 TYR A CA 1
ATOM 632 C C . TYR A 1 87 ? -10.365 5.552 12.739 1.00 71.94 87 TYR A C 1
ATOM 634 O O . TYR A 1 87 ? -9.568 6.475 12.910 1.00 71.94 87 TYR A O 1
ATOM 642 N N . SER A 1 88 ? -11.634 5.649 13.136 1.00 74.56 88 SER A N 1
ATOM 643 C CA . SER A 1 88 ? -12.096 6.769 13.936 1.00 74.56 88 SER A CA 1
ATOM 644 C C . SER A 1 88 ? -11.760 6.514 15.395 1.00 74.56 88 SER A C 1
ATOM 646 O O . SER A 1 88 ? -12.100 5.479 15.954 1.00 74.56 88 SER A O 1
ATOM 648 N N . CYS A 1 89 ? -11.207 7.518 16.056 1.00 78.81 89 CYS A N 1
ATOM 649 C CA . CYS A 1 89 ? -10.985 7.484 17.499 1.00 78.81 89 CYS A CA 1
ATOM 650 C C . CYS A 1 89 ? -12.271 7.829 18.258 1.00 78.81 89 CYS A C 1
ATOM 652 O O . CYS A 1 89 ? -12.286 8.674 19.157 1.00 78.81 89 CYS A O 1
ATOM 654 N N . PHE A 1 90 ? -13.395 7.275 17.806 1.00 83.25 90 PHE A N 1
ATOM 655 C CA . PHE A 1 90 ? -14.707 7.608 18.332 1.00 83.25 90 PHE A CA 1
ATOM 656 C C . PHE A 1 90 ? -14.879 7.097 19.765 1.00 83.25 90 PHE A C 1
ATOM 658 O O . PHE A 1 90 ? -15.472 7.804 20.574 1.00 83.25 90 PHE A O 1
ATOM 665 N N . ASP A 1 91 ? -14.316 5.939 20.114 1.00 78.88 91 ASP A N 1
ATOM 666 C CA . ASP A 1 91 ? -14.259 5.447 21.495 1.00 78.88 91 ASP A CA 1
ATOM 667 C C . ASP A 1 91 ? -13.435 6.373 22.403 1.00 78.88 91 ASP A C 1
ATOM 669 O O . ASP A 1 91 ? -13.875 6.707 23.503 1.00 78.88 91 ASP A O 1
ATOM 673 N N . GLN A 1 92 ? -12.304 6.887 21.916 1.00 82.81 92 GLN A N 1
ATOM 674 C CA . GLN A 1 92 ? -11.486 7.875 22.625 1.00 82.81 92 GLN A CA 1
ATOM 675 C C . GLN A 1 92 ? -12.256 9.184 22.822 1.00 82.81 92 GLN A C 1
ATOM 677 O O . GLN A 1 92 ? -12.256 9.760 23.910 1.00 82.81 92 GLN A O 1
ATOM 682 N N . GLY A 1 93 ? -12.972 9.640 21.791 1.00 81.44 93 GLY A N 1
ATOM 683 C CA . GLY A 1 93 ? -13.853 10.804 21.867 1.00 81.44 93 GLY A CA 1
ATOM 684 C C . GLY A 1 93 ? -14.995 10.603 22.864 1.00 81.44 93 GLY A C 1
ATOM 685 O O . GLY A 1 93 ? -15.243 11.474 23.700 1.00 81.44 93 GLY A O 1
ATOM 686 N N . ALA A 1 94 ? -15.648 9.440 22.833 1.00 81.75 94 ALA A N 1
ATOM 687 C CA . ALA A 1 94 ? -16.671 9.057 23.800 1.00 81.75 94 ALA A CA 1
ATOM 688 C C . ALA A 1 94 ? -16.099 9.019 25.223 1.00 81.75 94 ALA A C 1
ATOM 690 O O . ALA A 1 94 ? -16.772 9.449 26.161 1.00 81.75 94 ALA A O 1
ATOM 691 N N . ALA A 1 95 ? -14.837 8.611 25.379 1.00 79.75 95 ALA A N 1
ATOM 692 C CA . ALA A 1 95 ? -14.157 8.613 26.662 1.00 79.75 95 ALA A CA 1
ATOM 693 C C . ALA A 1 95 ? -13.791 9.985 27.195 1.00 79.75 95 ALA A C 1
ATOM 695 O O . ALA A 1 95 ? -13.968 10.256 28.387 1.00 79.75 95 ALA A O 1
ATOM 696 N N . VAL A 1 96 ? -13.371 10.896 26.327 1.00 81.31 96 VAL A N 1
ATOM 697 C CA . VAL A 1 96 ? -13.193 12.298 26.709 1.00 81.31 96 VAL A CA 1
ATOM 698 C C . VAL A 1 96 ? -14.531 12.918 27.108 1.00 81.31 96 VAL A C 1
ATOM 700 O O . VAL A 1 96 ? -14.587 13.635 28.110 1.00 81.31 96 VAL A O 1
ATOM 703 N N . VAL A 1 97 ? -15.609 12.626 26.372 1.00 81.94 97 VAL A N 1
ATOM 704 C CA . VAL A 1 97 ? -16.958 13.115 26.693 1.00 81.94 97 VAL A CA 1
ATOM 705 C C . VAL A 1 97 ? -17.419 12.583 28.043 1.00 81.94 97 VAL A C 1
ATOM 707 O O . VAL A 1 97 ? -17.852 13.378 28.869 1.00 81.94 97 VAL A O 1
ATOM 710 N N . ALA A 1 98 ? -17.284 11.288 28.314 1.00 77.19 98 ALA A N 1
ATOM 711 C CA . ALA A 1 98 ? -17.681 10.727 29.602 1.00 77.19 98 ALA A CA 1
ATOM 712 C C . ALA A 1 98 ? -16.933 11.392 30.765 1.00 77.19 98 ALA A C 1
ATOM 714 O O . ALA A 1 98 ? -17.560 11.945 31.664 1.00 77.19 98 ALA A O 1
ATOM 715 N N . ASN A 1 99 ? -15.603 11.493 30.678 1.00 75.62 99 ASN A N 1
ATOM 716 C CA . ASN A 1 99 ? -14.794 12.099 31.736 1.00 75.62 99 ASN A CA 1
ATOM 717 C C . ASN A 1 99 ? -15.043 13.609 31.916 1.00 75.62 99 ASN A C 1
ATOM 719 O O . ASN A 1 99 ? -15.018 14.115 33.038 1.00 75.62 99 ASN A O 1
ATOM 723 N N . SER A 1 100 ? -15.265 14.348 30.825 1.00 77.19 100 SER A N 1
ATOM 724 C CA . SER A 1 100 ? -15.347 15.818 30.864 1.00 77.19 100 SER A CA 1
ATOM 725 C C . SER A 1 100 ? -16.771 16.343 31.046 1.00 77.19 100 SER A C 1
ATOM 727 O O . SER A 1 100 ? -16.965 17.436 31.576 1.00 77.19 100 SER A O 1
ATOM 729 N N . VAL A 1 101 ? -17.773 15.592 30.584 1.00 72.25 101 VAL A N 1
ATOM 730 C CA . VAL A 1 101 ? -19.176 16.027 30.508 1.00 72.25 101 VAL A CA 1
ATOM 731 C C . VAL A 1 101 ? -20.033 15.373 31.596 1.00 72.25 101 VAL A C 1
ATOM 733 O O . VAL A 1 101 ? -21.040 15.966 31.981 1.00 72.25 101 VAL A O 1
ATOM 736 N N . ALA A 1 102 ? -19.630 14.238 32.184 1.00 67.38 102 ALA A N 1
ATOM 737 C CA . ALA A 1 102 ? -20.332 13.642 33.333 1.00 67.38 102 ALA A CA 1
ATOM 738 C C . ALA A 1 102 ? -20.644 14.651 34.464 1.00 67.38 102 ALA A C 1
ATOM 740 O O . ALA A 1 102 ? -21.794 14.704 34.919 1.00 67.38 102 ALA A O 1
ATOM 741 N N . PRO A 1 103 ? -19.723 15.559 34.860 1.00 65.62 103 PRO A N 1
ATOM 742 C CA . PRO A 1 103 ? -20.019 16.562 35.883 1.00 65.62 103 PRO A CA 1
ATOM 743 C C . PRO A 1 103 ? -21.142 17.551 35.510 1.00 65.62 103 PRO A C 1
ATOM 745 O O . PRO A 1 103 ? -21.744 18.148 36.408 1.00 65.62 103 PRO A O 1
ATOM 748 N N . LEU A 1 104 ? -21.452 17.728 34.218 1.00 65.75 104 LEU A N 1
ATOM 749 C CA . LEU A 1 104 ? -22.488 18.649 33.730 1.00 65.75 104 LEU A CA 1
ATOM 750 C C . LEU A 1 104 ? -23.908 18.072 33.854 1.00 65.75 104 LEU A C 1
ATOM 752 O O . LEU A 1 104 ? -24.853 18.839 34.026 1.00 65.75 104 LEU A O 1
ATOM 756 N N . PHE A 1 105 ? -24.075 16.745 33.819 1.00 62.59 105 PHE A N 1
ATOM 757 C CA . PHE A 1 105 ? -25.388 16.078 33.779 1.00 62.59 105 PHE A CA 1
ATOM 758 C C . PHE A 1 105 ? -25.922 15.603 35.143 1.00 62.59 105 PHE A C 1
ATOM 760 O O . PHE A 1 105 ? -26.809 14.756 35.209 1.00 62.59 105 PHE A O 1
ATOM 767 N N . GLY A 1 106 ? -25.435 16.176 36.246 1.00 56.81 106 GLY A N 1
ATOM 768 C CA . GLY A 1 106 ? -25.945 15.863 37.588 1.00 56.81 106 GLY A CA 1
ATOM 769 C C . GLY A 1 106 ? -25.240 14.703 38.292 1.00 56.81 106 GLY A C 1
ATOM 770 O O . GLY A 1 106 ? -25.637 14.328 39.391 1.00 56.81 106 GLY A O 1
ATOM 771 N N . GLU A 1 107 ? -24.163 14.173 37.707 1.00 58.34 107 GLU A N 1
ATOM 772 C CA . GLU A 1 107 ? -23.225 13.284 38.415 1.00 58.34 107 GLU A CA 1
ATOM 773 C C . GLU A 1 107 ? -22.225 14.052 39.275 1.00 58.34 107 GLU A C 1
ATOM 775 O O . GLU A 1 107 ? -21.507 13.471 40.089 1.00 58.34 107 GLU A O 1
ATOM 780 N N . SER A 1 108 ? -22.185 15.378 39.129 1.00 55.19 108 SER A N 1
ATOM 781 C CA . SER A 1 108 ? -21.438 16.212 40.049 1.00 55.19 108 SER A CA 1
ATOM 782 C C . SER A 1 108 ? -22.134 16.257 41.404 1.00 55.19 108 SER A C 1
ATOM 784 O O . SER A 1 108 ? -23.346 16.441 41.528 1.00 55.19 108 SER A O 1
ATOM 786 N N . THR A 1 109 ? -21.323 16.221 42.458 1.00 57.06 109 THR A N 1
ATOM 787 C CA . THR A 1 109 ? -21.735 16.544 43.831 1.00 57.06 109 THR A CA 1
ATOM 788 C C . THR A 1 109 ? -22.290 17.966 43.973 1.00 57.06 109 THR A C 1
ATOM 790 O O . THR A 1 109 ? -22.735 18.343 45.049 1.00 57.06 109 THR A O 1
ATOM 793 N N . PHE A 1 110 ? -22.307 18.760 42.901 1.00 54.66 110 PHE A N 1
ATOM 794 C CA . PHE A 1 110 ? -22.918 20.081 42.860 1.00 54.66 110 PHE A CA 1
ATOM 795 C C . PHE A 1 110 ? -24.430 20.048 43.143 1.00 54.66 110 PHE A C 1
ATOM 797 O O . PHE A 1 110 ? -24.960 20.996 43.715 1.00 54.66 110 PHE A O 1
ATOM 804 N N . TRP A 1 111 ? -25.106 18.942 42.806 1.00 53.09 111 TRP A N 1
ATOM 805 C CA . TRP A 1 111 ? -26.522 18.698 43.127 1.00 53.09 111 TRP A CA 1
ATOM 806 C C . TRP A 1 111 ? -26.723 17.813 44.370 1.00 53.09 111 TRP A C 1
ATOM 808 O O . TRP A 1 111 ? -27.842 17.379 44.652 1.00 53.09 111 TRP A O 1
ATOM 818 N N . ALA A 1 112 ? -25.655 17.556 45.141 1.00 56.09 112 ALA A N 1
ATOM 819 C CA . ALA A 1 112 ? -25.753 16.988 46.488 1.00 56.09 112 ALA A CA 1
ATOM 820 C C . ALA A 1 112 ? -26.731 17.835 47.328 1.00 56.09 112 ALA A C 1
ATOM 822 O O . ALA A 1 112 ? -26.843 19.033 47.069 1.00 56.09 112 ALA A O 1
ATOM 823 N N . PRO A 1 113 ? -27.456 17.240 48.298 1.00 58.19 113 PRO A N 1
ATOM 824 C CA . PRO A 1 113 ? -28.757 17.706 48.779 1.00 58.19 113 PRO A CA 1
ATOM 825 C C . PRO A 1 113 ? -28.880 19.228 48.858 1.00 58.19 113 PRO A C 1
ATOM 827 O O . PRO A 1 113 ? -28.498 19.859 49.845 1.00 58.19 113 PRO A O 1
ATOM 830 N N . SER A 1 114 ? -29.438 19.824 47.805 1.00 60.19 114 SER A N 1
ATOM 831 C CA . SER A 1 114 ? -29.736 21.248 47.784 1.00 60.19 114 SER A CA 1
ATOM 832 C C . SER A 1 114 ? -31.131 21.432 48.362 1.00 60.19 114 SER A C 1
ATOM 834 O O . SER A 1 114 ? -32.122 20.989 47.775 1.00 60.19 114 SER A O 1
ATOM 836 N N . VAL A 1 115 ? -31.210 22.052 49.537 1.00 65.88 115 VAL A N 1
ATOM 837 C CA . VAL A 1 115 ? -32.484 22.366 50.187 1.00 65.88 115 VAL A CA 1
ATOM 838 C C . VAL A 1 115 ? -33.044 23.629 49.548 1.00 65.88 115 VAL A C 1
ATOM 840 O O . VAL A 1 115 ? -32.531 24.722 49.784 1.00 65.88 115 VAL A O 1
ATOM 843 N N . TRP A 1 116 ? -34.093 23.484 48.739 1.00 68.19 116 TRP A N 1
ATOM 844 C CA . TRP A 1 116 ? -34.790 24.630 48.162 1.00 68.19 116 TRP A CA 1
ATOM 845 C C . TRP A 1 116 ? -35.989 25.000 49.044 1.00 68.19 116 TRP A C 1
ATOM 847 O O . TRP A 1 116 ? -36.889 24.172 49.239 1.00 68.19 116 TRP A O 1
ATOM 857 N N . PRO A 1 117 ? -36.025 26.223 49.602 1.00 68.31 117 PRO A N 1
ATOM 858 C CA . PRO A 1 117 ? -37.159 26.666 50.394 1.00 68.31 117 PRO A CA 1
ATOM 859 C C . PRO A 1 117 ? -38.365 26.892 49.476 1.00 68.31 117 PRO A C 1
ATOM 861 O O . PRO A 1 117 ? -38.372 27.807 48.653 1.00 68.31 117 PRO A O 1
ATOM 864 N N . ASN A 1 118 ? -39.400 26.061 49.625 1.00 75.81 118 ASN A N 1
ATOM 865 C CA . ASN A 1 118 ? -40.707 26.316 49.031 1.00 75.81 118 ASN A CA 1
ATOM 866 C C . ASN A 1 118 ? -41.616 26.951 50.099 1.00 75.81 118 ASN A C 1
ATOM 868 O O . ASN A 1 118 ? -41.931 26.292 51.095 1.00 75.81 118 ASN A O 1
ATOM 872 N N . PRO A 1 119 ? -42.074 28.202 49.909 1.00 69.25 119 PRO A N 1
ATOM 873 C CA . PRO A 1 119 ? -42.869 28.913 50.909 1.00 69.25 119 PRO A CA 1
ATOM 874 C C . PRO A 1 119 ? -44.230 28.263 51.204 1.00 69.25 119 PRO A C 1
ATOM 876 O O . PRO A 1 119 ? -44.815 28.553 52.242 1.00 69.25 119 PRO A O 1
ATOM 879 N N . ASN A 1 120 ? -44.721 27.364 50.342 1.00 81.12 120 ASN A N 1
ATOM 880 C CA . ASN A 1 120 ? -46.070 26.800 50.451 1.00 81.12 120 ASN A CA 1
ATOM 881 C C . ASN A 1 120 ? -46.111 25.294 50.773 1.00 81.12 120 ASN A C 1
ATOM 883 O O . ASN A 1 120 ? -47.194 24.769 51.015 1.00 81.12 120 ASN A O 1
ATOM 887 N N . ALA A 1 121 ? -44.973 24.588 50.764 1.00 73.44 121 ALA A N 1
ATOM 888 C CA . ALA A 1 121 ? -44.939 23.121 50.891 1.00 73.44 121 ALA A CA 1
ATOM 889 C C . ALA A 1 121 ? -43.866 22.577 51.858 1.00 73.44 121 ALA A C 1
ATOM 891 O O . ALA A 1 121 ? -43.703 21.364 51.970 1.00 73.44 121 ALA A O 1
ATOM 892 N N . GLY A 1 122 ? -43.143 23.450 52.566 1.00 77.31 122 GLY A N 1
ATOM 893 C CA . GLY A 1 122 ? -41.958 23.061 53.334 1.00 77.31 122 GLY A CA 1
ATOM 894 C C . GLY A 1 122 ? -40.720 22.889 52.446 1.00 77.31 122 GLY A C 1
ATOM 895 O O . GLY A 1 122 ? -40.775 23.034 51.226 1.00 77.31 122 GLY A O 1
ATOM 896 N N . ASN A 1 123 ? -39.571 22.629 53.068 1.00 75.38 123 ASN A N 1
ATOM 897 C CA . ASN A 1 123 ? -38.303 22.459 52.359 1.00 75.38 123 ASN A CA 1
ATOM 898 C C . ASN A 1 123 ? -38.353 21.223 51.452 1.00 75.38 123 ASN A C 1
ATOM 900 O O . ASN A 1 123 ? -38.530 20.106 51.938 1.00 75.38 123 ASN A O 1
ATOM 904 N N . ILE A 1 124 ? -38.150 21.414 50.149 1.00 68.69 124 ILE A N 1
ATOM 905 C CA . ILE A 1 124 ? -38.029 20.304 49.203 1.00 68.69 124 ILE A CA 1
ATOM 906 C C . ILE A 1 124 ? -36.551 19.922 49.148 1.00 68.69 124 ILE A C 1
ATOM 908 O O . ILE A 1 124 ? -35.703 20.728 48.759 1.00 68.69 124 ILE A O 1
ATOM 912 N N . VAL A 1 125 ? -36.242 18.696 49.569 1.00 67.31 125 VAL A N 1
ATOM 913 C CA . VAL A 1 125 ? -34.906 18.111 49.431 1.00 67.31 125 VAL A CA 1
ATOM 914 C C . VAL A 1 125 ? -34.871 17.350 48.115 1.00 67.31 125 VAL A C 1
ATOM 916 O O . VAL A 1 125 ? -35.526 16.318 47.973 1.00 67.31 125 VAL A O 1
ATOM 919 N N . ILE A 1 126 ? -34.120 17.867 47.147 1.00 62.31 126 ILE A N 1
ATOM 920 C CA . ILE A 1 126 ? -33.858 17.161 45.895 1.00 62.31 126 ILE A CA 1
ATOM 921 C C . ILE A 1 126 ? -32.585 16.340 46.104 1.00 62.31 126 ILE A C 1
ATOM 923 O O . ILE A 1 126 ? -31.487 16.885 46.153 1.00 62.31 126 ILE A O 1
ATOM 927 N N . ASN A 1 127 ? -32.752 15.028 46.265 1.00 60.31 127 ASN A N 1
ATOM 928 C CA . ASN A 1 127 ? -31.652 14.069 46.274 1.00 60.31 127 ASN A CA 1
ATOM 929 C C . ASN A 1 127 ? -31.537 13.459 44.878 1.00 60.31 127 ASN A C 1
ATOM 931 O O . ASN A 1 127 ? -32.178 12.447 44.596 1.00 60.31 127 ASN A O 1
ATOM 935 N N . VAL A 1 128 ? -30.740 14.068 44.004 1.00 59.97 128 VAL A N 1
ATOM 936 C CA . VAL A 1 128 ? -30.350 13.436 42.739 1.00 59.97 128 VAL A CA 1
ATOM 937 C C . VAL A 1 128 ? -28.868 13.120 42.845 1.00 59.97 128 VAL A C 1
ATOM 939 O O . VAL A 1 128 ? -28.018 13.980 42.669 1.00 59.97 128 VAL A O 1
ATOM 942 N N . SER A 1 129 ? -28.574 11.877 43.215 1.00 61.78 129 SER A N 1
ATOM 943 C CA . SER A 1 129 ? -27.233 11.306 43.136 1.00 61.78 129 SER A CA 1
ATOM 944 C C . SER A 1 129 ? -27.326 10.117 42.197 1.00 61.78 129 SER A C 1
ATOM 946 O O . SER A 1 129 ? -27.901 9.090 42.554 1.00 61.78 129 SER A O 1
ATOM 948 N N . LEU A 1 130 ? -26.830 10.291 40.974 1.00 63.88 130 LEU A N 1
ATOM 949 C CA . LEU A 1 130 ? -26.821 9.241 39.952 1.00 63.88 130 LEU A CA 1
ATOM 950 C C . LEU A 1 130 ? -25.655 8.252 40.158 1.00 63.88 130 LEU A C 1
ATOM 952 O O . LEU A 1 130 ? -25.684 7.152 39.619 1.00 63.88 130 LEU A O 1
ATOM 956 N N . GLY A 1 131 ? -24.689 8.590 41.024 1.00 64.12 131 GLY A N 1
ATOM 957 C CA . GLY A 1 131 ? -23.470 7.813 41.256 1.00 64.12 131 GLY A CA 1
ATOM 958 C C . GLY A 1 131 ? -22.350 8.190 40.281 1.00 64.12 131 GLY A C 1
ATOM 959 O O . GLY A 1 131 ? -22.607 8.683 39.193 1.00 64.12 131 GLY A O 1
ATOM 960 N N . ALA A 1 132 ? -21.094 7.964 40.676 1.00 63.31 132 ALA A N 1
ATOM 961 C CA . ALA A 1 132 ? -19.905 8.452 39.961 1.00 63.31 132 ALA A CA 1
ATOM 962 C C . ALA A 1 132 ? -19.571 7.721 38.640 1.00 63.31 132 ALA A C 1
ATOM 964 O O . ALA A 1 132 ? -18.525 7.980 38.065 1.00 63.31 132 ALA A O 1
ATOM 965 N N . ALA A 1 133 ? -20.409 6.778 38.202 1.00 68.62 133 ALA A N 1
ATOM 966 C CA . ALA A 1 133 ? -20.168 5.950 37.017 1.00 68.62 133 ALA A CA 1
ATOM 967 C C . ALA A 1 133 ? -21.438 5.751 36.176 1.00 68.62 133 ALA A C 1
ATOM 969 O O . ALA A 1 133 ? -21.505 4.843 35.348 1.00 68.62 133 ALA A O 1
ATOM 970 N N . HIS A 1 134 ? -22.501 6.515 36.430 1.00 72.56 134 HIS A N 1
ATOM 971 C CA . HIS A 1 134 ? -23.773 6.265 35.768 1.00 72.56 134 HIS A CA 1
ATOM 972 C C . HIS A 1 134 ? -23.726 6.706 34.290 1.00 72.56 134 HIS A C 1
ATOM 974 O O . HIS A 1 134 ? -24.188 5.951 33.437 1.00 72.56 134 HIS A O 1
ATOM 980 N N . ALA A 1 135 ? -23.066 7.810 33.943 1.00 74.62 135 ALA A N 1
ATOM 981 C CA . ALA A 1 135 ? -22.850 8.277 32.579 1.00 74.62 135 ALA A CA 1
ATOM 982 C C . ALA A 1 135 ? -21.905 7.337 31.834 1.00 74.62 135 ALA A C 1
ATOM 984 O O . ALA A 1 135 ? -22.210 6.962 30.706 1.00 74.62 135 ALA A O 1
ATOM 985 N N . ASP A 1 136 ? -20.836 6.876 32.486 1.00 77.50 136 ASP A N 1
ATOM 986 C CA . ASP A 1 136 ? -19.931 5.861 31.937 1.00 77.50 136 ASP A CA 1
ATOM 987 C C . ASP A 1 136 ? -20.694 4.579 31.593 1.00 77.50 136 ASP A C 1
ATOM 989 O O . ASP A 1 136 ? -20.577 4.059 30.485 1.00 77.50 136 ASP A O 1
ATOM 993 N N . ASN A 1 137 ? -21.544 4.096 32.505 1.00 80.88 137 ASN A N 1
ATOM 994 C CA . ASN A 1 137 ? -22.370 2.911 32.280 1.00 80.88 137 ASN A CA 1
ATOM 995 C C . ASN A 1 137 ? -23.378 3.110 31.141 1.00 80.88 137 ASN A C 1
ATOM 997 O O . ASN A 1 137 ? -23.604 2.182 30.366 1.00 80.88 137 ASN A O 1
ATOM 1001 N N . TRP A 1 138 ? -23.969 4.300 31.009 1.00 81.44 138 TRP A N 1
ATOM 1002 C CA . TRP A 1 138 ? -24.892 4.611 29.914 1.00 81.44 138 TRP A CA 1
ATOM 1003 C C . TRP A 1 138 ? -24.188 4.747 28.567 1.00 81.44 138 TRP A C 1
ATOM 1005 O O . TRP A 1 138 ? -24.691 4.225 27.576 1.00 81.44 138 TRP A O 1
ATOM 1015 N N . ILE A 1 139 ? -23.032 5.407 28.512 1.00 82.88 139 ILE A N 1
ATOM 1016 C CA . ILE A 1 139 ? -22.224 5.529 27.292 1.00 82.88 139 ILE A CA 1
ATOM 1017 C C . ILE A 1 139 ? -21.728 4.146 26.867 1.00 82.88 139 ILE A C 1
ATOM 1019 O O . ILE A 1 139 ? -21.870 3.785 25.698 1.00 82.88 139 ILE A O 1
ATOM 1023 N N . ASN A 1 140 ? -21.253 3.340 27.819 1.00 82.88 140 ASN A N 1
ATOM 1024 C CA . ASN A 1 140 ? -20.902 1.944 27.583 1.00 82.88 140 ASN A CA 1
ATOM 1025 C C . ASN A 1 140 ? -22.088 1.169 27.015 1.00 82.88 140 ASN A C 1
ATOM 1027 O O . ASN A 1 140 ? -21.985 0.636 25.921 1.00 82.88 140 ASN A O 1
ATOM 1031 N N . ALA A 1 141 ? -23.228 1.136 27.706 1.00 81.94 141 ALA A N 1
ATOM 1032 C CA . ALA A 1 141 ? -24.356 0.293 27.317 1.00 81.94 141 ALA A CA 1
ATOM 1033 C C . ALA A 1 141 ? -25.049 0.746 26.021 1.00 81.94 141 ALA A C 1
ATOM 1035 O O . ALA A 1 141 ? -25.460 -0.088 25.214 1.00 81.94 141 ALA A O 1
ATOM 1036 N N . LEU A 1 142 ? -25.217 2.056 25.823 1.00 81.94 142 LEU A N 1
ATOM 1037 C CA . LEU A 1 142 ? -25.994 2.595 24.708 1.00 81.94 142 LEU A CA 1
ATOM 1038 C C . LEU A 1 142 ? -25.148 2.815 23.459 1.00 81.94 142 LEU A C 1
ATOM 1040 O O . LEU A 1 142 ? -25.638 2.572 22.360 1.00 81.94 142 LEU A O 1
ATOM 1044 N N . VAL A 1 143 ? -23.918 3.306 23.612 1.00 84.06 143 VAL A N 1
ATOM 1045 C CA . VAL A 1 143 ? -23.083 3.737 22.486 1.00 84.06 143 VAL A CA 1
ATOM 1046 C C . VAL A 1 143 ? -22.013 2.699 22.188 1.00 84.06 143 VAL A C 1
ATOM 1048 O O . VAL A 1 143 ? -21.983 2.189 21.075 1.00 84.06 143 VAL A O 1
ATOM 1051 N N . LEU A 1 144 ? -21.163 2.348 23.156 1.00 84.06 144 LEU A N 1
ATOM 1052 C CA . LEU A 1 144 ? -20.021 1.468 22.880 1.00 84.06 144 LEU A CA 1
ATOM 1053 C C . LEU A 1 144 ? -20.434 0.004 22.706 1.00 84.06 144 LEU A C 1
ATOM 1055 O O . LEU A 1 144 ? -19.947 -0.641 21.787 1.00 84.06 144 LEU A O 1
ATOM 1059 N N . ASP A 1 145 ? -21.373 -0.518 23.495 1.00 86.25 145 ASP A N 1
ATOM 1060 C CA . ASP A 1 145 ? -21.867 -1.891 23.339 1.00 86.25 145 ASP A CA 1
ATOM 1061 C C . ASP A 1 145 ? -22.689 -2.039 22.056 1.00 86.25 145 ASP A C 1
ATOM 1063 O O . ASP A 1 145 ? -22.556 -3.037 21.348 1.00 86.25 145 ASP A O 1
ATOM 1067 N N . SER A 1 146 ? -23.518 -1.046 21.714 1.00 84.50 146 SER A N 1
ATOM 1068 C CA . SER A 1 146 ? -24.284 -1.098 20.467 1.00 84.50 146 SER A CA 1
ATOM 1069 C C . SER A 1 146 ? -23.378 -0.968 19.243 1.00 84.50 146 SER A C 1
ATOM 1071 O O . SER A 1 146 ? -23.535 -1.720 18.282 1.00 84.50 146 SER A O 1
ATOM 1073 N N . LEU A 1 147 ? -22.390 -0.076 19.287 1.00 83.94 147 LEU A N 1
ATOM 1074 C CA . LEU A 1 147 ? -21.465 0.128 18.185 1.00 83.94 147 LEU A CA 1
ATOM 1075 C C . LEU A 1 147 ? -20.477 -1.031 18.063 1.00 83.94 147 LEU A C 1
ATOM 1077 O O . LEU A 1 147 ? -20.362 -1.599 16.985 1.00 83.94 147 LEU A O 1
ATOM 1081 N N . LYS A 1 148 ? -19.811 -1.433 19.149 1.00 83.81 148 LYS A N 1
ATOM 1082 C CA . LYS A 1 148 ? -18.838 -2.528 19.123 1.00 83.81 148 LYS A CA 1
ATOM 1083 C C . LYS A 1 148 ? -19.521 -3.874 18.922 1.00 83.81 148 LYS A C 1
ATOM 1085 O O . LYS A 1 148 ? -19.343 -4.489 17.882 1.00 83.81 148 LYS A O 1
ATOM 1090 N N . LYS A 1 149 ? -20.349 -4.322 19.869 1.00 82.00 149 LYS A N 1
ATOM 1091 C CA . LYS A 1 149 ? -20.870 -5.700 19.848 1.00 82.00 149 LYS A CA 1
ATOM 1092 C C . LYS A 1 149 ? -21.934 -5.929 18.786 1.00 82.00 149 LYS A C 1
ATOM 1094 O O . LYS A 1 149 ? -22.007 -7.028 18.246 1.00 82.00 149 LYS A O 1
ATOM 1099 N N . ASN A 1 150 ? -22.799 -4.945 18.515 1.00 82.31 150 ASN A N 1
ATOM 1100 C CA . ASN A 1 150 ? -23.907 -5.157 17.573 1.00 82.31 150 ASN A CA 1
ATOM 1101 C C . ASN A 1 150 ? -23.577 -4.738 16.145 1.00 82.31 150 ASN A C 1
ATOM 1103 O O . ASN A 1 150 ? -24.109 -5.341 15.220 1.00 82.31 150 ASN A O 1
ATOM 1107 N N . TYR A 1 151 ? -22.743 -3.717 15.950 1.00 84.06 151 TYR A N 1
ATOM 1108 C CA . TYR A 1 151 ? -22.385 -3.270 14.608 1.00 84.06 151 TYR A CA 1
ATOM 1109 C C . TYR A 1 151 ? -21.009 -3.785 14.190 1.00 84.06 151 TYR A C 1
ATOM 1111 O O . TYR A 1 151 ? -20.935 -4.543 13.228 1.00 84.06 151 TYR A O 1
ATOM 1119 N N . ILE A 1 152 ? -19.943 -3.438 14.910 1.00 81.50 152 ILE A N 1
ATOM 1120 C CA . ILE A 1 152 ? -18.573 -3.765 14.503 1.00 81.50 152 ILE A CA 1
ATOM 1121 C C . ILE A 1 152 ? -18.352 -5.279 14.520 1.00 81.50 152 ILE A C 1
ATOM 1123 O O . ILE A 1 152 ? -18.126 -5.857 13.467 1.00 81.50 152 ILE A O 1
ATOM 1127 N N . ASP A 1 153 ? -18.532 -5.947 15.657 1.00 82.06 153 ASP A N 1
ATOM 1128 C CA . ASP A 1 153 ? -18.229 -7.376 15.806 1.00 82.06 153 ASP A CA 1
ATOM 1129 C C . ASP A 1 153 ? -19.148 -8.271 14.942 1.00 82.06 153 ASP A C 1
ATOM 1131 O O . ASP A 1 153 ? -18.756 -9.368 14.545 1.00 82.06 153 ASP A O 1
ATOM 1135 N N . GLN A 1 154 ? -20.376 -7.825 14.630 1.00 84.00 154 GLN A N 1
ATOM 1136 C CA . GLN A 1 154 ? -21.308 -8.585 13.777 1.00 84.00 154 GLN A CA 1
ATOM 1137 C C . GLN A 1 154 ? -21.066 -8.390 12.280 1.00 84.00 154 GLN A C 1
ATOM 1139 O O . GLN A 1 154 ? -21.341 -9.307 11.506 1.00 84.00 154 GLN A O 1
ATOM 1144 N N . ASN A 1 155 ? -20.610 -7.208 11.857 1.00 80.88 155 ASN A N 1
ATOM 1145 C CA . ASN A 1 155 ? -20.411 -6.902 10.437 1.00 80.88 155 ASN A CA 1
ATOM 1146 C C . ASN A 1 155 ? -18.946 -7.062 10.007 1.00 80.88 155 ASN A C 1
ATOM 1148 O O . ASN A 1 155 ? -18.693 -7.315 8.831 1.00 80.88 155 ASN A O 1
ATOM 1152 N N . PHE A 1 156 ? -18.001 -6.970 10.945 1.00 77.94 156 PHE A N 1
ATOM 1153 C CA . PHE A 1 156 ? -16.559 -6.966 10.706 1.00 77.94 156 PHE A CA 1
ATOM 1154 C C . PHE A 1 156 ? -15.882 -8.023 11.584 1.00 77.94 156 PHE A C 1
ATOM 1156 O O . PHE A 1 156 ? -15.415 -7.766 12.690 1.00 77.94 156 PHE A O 1
ATOM 1163 N N . ALA A 1 157 ? -15.834 -9.256 11.082 1.00 74.38 157 ALA A N 1
ATOM 1164 C CA . ALA A 1 157 ? -15.219 -10.390 11.774 1.00 74.38 157 ALA A CA 1
ATOM 1165 C C . ALA A 1 157 ? -13.692 -10.446 11.560 1.00 74.38 157 ALA A C 1
ATOM 1167 O O . ALA A 1 157 ? -13.150 -11.476 11.149 1.00 74.38 157 ALA A O 1
ATOM 1168 N N . HIS A 1 158 ? -12.992 -9.336 11.792 1.00 72.94 158 HIS A N 1
ATOM 1169 C CA . HIS A 1 158 ? -11.536 -9.258 11.690 1.00 72.94 158 HIS A CA 1
ATOM 1170 C C . HIS A 1 158 ? -10.942 -8.417 12.824 1.00 72.94 158 HIS A C 1
ATOM 1172 O O . HIS A 1 158 ? -11.588 -7.532 13.371 1.00 72.94 158 HIS A O 1
ATOM 1178 N N . THR A 1 159 ? -9.690 -8.699 13.168 1.00 74.62 159 THR A N 1
ATOM 1179 C CA . THR A 1 159 ? -8.900 -7.896 14.113 1.00 74.62 159 THR A CA 1
ATOM 1180 C C . THR A 1 159 ? -8.443 -6.591 13.460 1.00 74.62 159 THR A C 1
ATOM 1182 O O . THR A 1 159 ? -8.431 -6.500 12.224 1.00 74.62 159 THR A O 1
ATOM 1185 N N . TYR A 1 160 ? -8.003 -5.625 14.273 1.00 73.81 160 TYR A N 1
ATOM 1186 C CA . TYR A 1 160 ? -7.474 -4.339 13.806 1.00 73.81 160 TYR A CA 1
ATOM 1187 C C . TYR A 1 160 ? -6.493 -4.498 12.631 1.00 73.81 160 TYR A C 1
ATOM 1189 O O . TYR A 1 160 ? -5.649 -5.406 12.614 1.00 73.81 160 TYR A O 1
ATOM 1197 N N . TYR A 1 161 ? -6.627 -3.641 11.613 1.00 72.00 161 TYR A N 1
ATOM 1198 C CA . TYR A 1 161 ? -5.796 -3.670 10.396 1.00 72.00 161 TYR A CA 1
ATOM 1199 C C . TYR A 1 161 ? -5.844 -5.033 9.663 1.00 72.00 161 TYR A C 1
ATOM 1201 O O . TYR A 1 161 ? -4.850 -5.535 9.122 1.00 72.00 161 TYR A O 1
ATOM 1209 N N . GLY A 1 162 ? -6.998 -5.710 9.713 1.00 72.44 162 GLY A N 1
ATOM 1210 C CA . GLY A 1 162 ? -7.193 -7.059 9.167 1.00 72.44 162 GLY A CA 1
ATOM 1211 C C . GLY A 1 162 ? -6.284 -8.125 9.798 1.00 72.44 162 GLY A C 1
ATOM 1212 O O . GLY A 1 162 ? -6.035 -9.166 9.184 1.00 72.44 162 GLY A O 1
ATOM 1213 N N . GLY A 1 163 ? -5.718 -7.851 10.980 1.00 72.00 163 GLY A N 1
ATOM 1214 C CA . GLY A 1 163 ? -4.778 -8.732 11.677 1.00 72.00 163 GLY A CA 1
ATOM 1215 C C . GLY A 1 163 ? -3.367 -8.781 11.102 1.00 72.00 163 GLY A C 1
ATOM 1216 O O . GLY A 1 163 ? -2.652 -9.745 11.370 1.00 72.00 163 GLY A O 1
ATOM 1217 N N . ALA A 1 164 ? -2.958 -7.790 10.299 1.00 68.81 164 ALA A N 1
ATOM 1218 C CA . ALA A 1 164 ? -1.545 -7.649 9.921 1.00 68.81 164 ALA A CA 1
ATOM 1219 C C . ALA A 1 164 ? -0.686 -7.194 11.097 1.00 68.81 164 ALA A C 1
ATOM 1221 O O . ALA A 1 164 ? 0.414 -7.695 11.303 1.00 68.81 164 ALA A O 1
ATOM 1222 N N . ALA A 1 165 ? -1.187 -6.221 11.853 1.00 68.94 165 ALA A N 1
ATOM 1223 C CA . ALA A 1 165 ? -0.433 -5.595 12.919 1.00 68.94 165 ALA A CA 1
ATOM 1224 C C . ALA A 1 165 ? -0.672 -6.358 14.225 1.00 68.94 165 ALA A C 1
ATOM 1226 O O . ALA A 1 165 ? -1.412 -5.907 15.088 1.00 68.94 165 ALA A O 1
ATOM 1227 N N . ALA A 1 166 ? -0.029 -7.518 14.386 1.00 62.94 166 ALA A N 1
ATOM 1228 C CA . ALA A 1 166 ? -0.160 -8.337 15.599 1.00 62.94 166 ALA A CA 1
ATOM 1229 C C . ALA A 1 166 ? 0.261 -7.609 16.895 1.00 62.94 166 ALA A C 1
ATOM 1231 O O . ALA A 1 166 ? -0.052 -8.070 17.988 1.00 62.94 166 ALA A O 1
ATOM 1232 N N . VAL A 1 167 ? 0.995 -6.497 16.773 1.00 63.62 167 VAL A N 1
ATOM 1233 C CA . VAL A 1 167 ? 1.534 -5.711 17.894 1.00 63.62 167 VAL A CA 1
ATOM 1234 C C . VAL A 1 167 ? 0.718 -4.441 18.165 1.00 63.62 167 VAL A C 1
ATOM 1236 O O . VAL A 1 167 ? 0.826 -3.879 19.252 1.00 63.62 167 VAL A O 1
ATOM 1239 N N . LEU A 1 168 ? -0.102 -3.982 17.212 1.00 66.50 168 LEU A N 1
ATOM 1240 C CA . LEU A 1 168 ? -0.950 -2.809 17.417 1.00 66.50 168 LEU A CA 1
ATOM 1241 C C . LEU A 1 168 ? -2.352 -3.258 17.812 1.00 66.50 168 LEU A C 1
ATOM 1243 O O . LEU A 1 168 ? -3.150 -3.652 16.967 1.00 66.50 168 LEU A O 1
ATOM 1247 N N . ASP A 1 169 ? -2.632 -3.177 19.108 1.00 64.38 169 ASP A N 1
ATOM 1248 C CA . ASP A 1 169 ? -3.975 -3.334 19.653 1.00 64.38 169 ASP A CA 1
ATOM 1249 C C . ASP A 1 169 ? -4.644 -1.957 19.746 1.00 64.38 169 ASP A C 1
ATOM 1251 O O . ASP A 1 169 ? -4.661 -1.312 20.794 1.00 64.38 169 ASP A O 1
ATOM 1255 N N . SER A 1 170 ? -5.115 -1.478 18.595 1.00 68.56 170 SER A N 1
ATOM 1256 C CA . SER A 1 170 ? -6.000 -0.311 18.494 1.00 68.56 170 SER A CA 1
ATOM 1257 C C . SER A 1 170 ? -7.446 -0.759 18.257 1.00 68.56 170 SER A C 1
ATOM 1259 O O . SER A 1 170 ? -8.213 -0.079 17.576 1.00 68.56 170 SER A O 1
ATOM 1261 N N . GLU A 1 171 ? -7.828 -1.944 18.745 1.00 73.69 171 GLU A N 1
ATOM 1262 C CA . GLU A 1 171 ? -9.206 -2.397 18.604 1.00 73.69 171 GLU A CA 1
ATOM 1263 C C . GLU A 1 171 ? -10.161 -1.457 19.339 1.00 73.69 171 GLU A C 1
ATOM 1265 O O . GLU A 1 171 ? -9.907 -1.014 20.459 1.00 73.69 171 GLU A O 1
ATOM 1270 N N . PHE A 1 172 ? -11.306 -1.196 18.706 1.00 75.81 172 PHE A N 1
ATOM 1271 C CA . PHE A 1 172 ? -12.344 -0.341 19.266 1.00 75.81 172 PHE A CA 1
ATOM 1272 C C . PHE A 1 172 ? -12.730 -0.821 20.674 1.00 75.81 172 PHE A C 1
ATOM 1274 O O . PHE A 1 172 ? -13.181 -1.963 20.836 1.00 75.81 172 PHE A O 1
ATOM 1281 N N . SER A 1 173 ? -12.571 0.020 21.698 1.00 76.25 173 SER A N 1
ATOM 1282 C CA . SER A 1 173 ? -12.833 -0.382 23.082 1.00 76.25 173 SER A CA 1
ATOM 1283 C C . SER A 1 173 ? -14.333 -0.513 23.362 1.00 76.25 173 SER A C 1
ATOM 1285 O O . SER A 1 173 ? -15.145 0.333 22.990 1.00 76.25 173 SER A O 1
ATOM 1287 N N . ALA A 1 174 ? -14.716 -1.565 24.093 1.00 75.44 174 ALA A N 1
ATOM 1288 C CA . ALA A 1 174 ? -16.077 -1.715 24.624 1.00 75.44 174 ALA A CA 1
ATOM 1289 C C . ALA A 1 174 ? -16.330 -0.835 25.861 1.00 75.44 174 ALA A C 1
ATOM 1291 O O . ALA A 1 174 ? -17.433 -0.838 26.406 1.00 75.44 174 ALA A O 1
ATOM 1292 N N . ASN A 1 175 ? -15.287 -0.173 26.369 1.00 76.69 175 ASN A N 1
ATOM 1293 C CA . ASN A 1 175 ? -15.322 0.515 27.645 1.00 76.69 175 ASN A CA 1
ATOM 1294 C C . ASN A 1 175 ? -14.686 1.898 27.559 1.00 76.69 175 ASN A C 1
ATOM 1296 O O . ASN A 1 175 ? -13.608 2.068 26.996 1.00 76.69 175 ASN A O 1
ATOM 1300 N N . VAL A 1 176 ? -15.334 2.861 28.201 1.00 75.62 176 VAL A N 1
ATOM 1301 C CA . VAL A 1 176 ? -14.830 4.217 28.387 1.00 75.62 176 VAL A CA 1
ATOM 1302 C C . VAL A 1 176 ? -13.587 4.297 29.285 1.00 75.62 176 VAL A C 1
ATOM 1304 O O . VAL A 1 176 ? -12.755 5.194 29.142 1.00 75.62 176 VAL A O 1
ATOM 1307 N N . ALA A 1 177 ? -13.457 3.370 30.235 1.00 70.44 177 ALA A N 1
ATOM 1308 C CA . ALA A 1 177 ? -12.370 3.371 31.206 1.00 70.44 177 ALA A CA 1
ATOM 1309 C C . ALA A 1 177 ? -11.045 2.906 30.577 1.00 70.44 177 ALA A C 1
ATOM 1311 O O . ALA A 1 177 ? -10.949 1.786 30.080 1.00 70.44 177 ALA A O 1
ATOM 1312 N N . GLY A 1 178 ? -10.003 3.742 30.665 1.00 63.44 178 GLY A N 1
ATOM 1313 C CA . GLY A 1 178 ? -8.641 3.398 30.231 1.00 63.44 178 GLY A CA 1
ATOM 1314 C C . GLY A 1 178 ? -8.309 3.725 28.773 1.00 63.44 178 GLY A C 1
ATOM 1315 O O . GLY A 1 178 ? -7.200 3.429 28.336 1.00 63.44 178 GLY A O 1
ATOM 1316 N N . VAL A 1 179 ? -9.222 4.363 28.036 1.00 65.62 179 VAL A N 1
ATOM 1317 C CA . VAL A 1 179 ? -8.983 4.761 26.644 1.00 65.62 179 VAL A CA 1
ATOM 1318 C C . VAL A 1 179 ? -8.112 6.023 26.598 1.00 65.62 179 VAL A C 1
ATOM 1320 O O . VAL A 1 179 ? -8.469 7.064 27.154 1.00 65.62 179 VAL A O 1
ATOM 1323 N N . GLY A 1 180 ? -6.944 5.931 25.958 1.00 64.94 180 GLY A N 1
ATOM 1324 C CA . GLY A 1 180 ? -6.049 7.071 25.753 1.00 64.94 180 GLY A CA 1
ATOM 1325 C C . GLY A 1 180 ? -6.645 8.088 24.775 1.00 64.94 180 GLY A C 1
ATOM 1326 O O . GLY A 1 180 ? -7.257 7.708 23.790 1.00 64.94 180 GLY A O 1
ATOM 1327 N N . ALA A 1 181 ? -6.455 9.388 25.025 1.00 59.88 181 ALA A N 1
ATOM 1328 C CA . ALA A 1 181 ? -7.011 10.472 24.197 1.00 59.88 181 ALA A CA 1
ATOM 1329 C C . ALA A 1 181 ? -6.159 10.831 22.958 1.00 59.88 181 ALA A C 1
ATOM 1331 O O . ALA A 1 181 ? -6.421 11.827 22.279 1.00 59.88 181 ALA A O 1
ATOM 1332 N N . ALA A 1 182 ? -5.087 10.082 22.700 1.00 65.62 182 ALA A N 1
ATOM 1333 C CA . ALA A 1 182 ? -4.169 10.344 21.603 1.00 65.62 182 ALA A CA 1
ATOM 1334 C C . ALA A 1 182 ? -4.647 9.586 20.363 1.00 65.62 182 ALA A C 1
ATOM 1336 O O . ALA A 1 182 ? -4.175 8.490 20.080 1.00 65.62 182 ALA A O 1
ATOM 1337 N N . CYS A 1 183 ? -5.595 10.183 19.646 1.00 72.75 183 CYS A N 1
ATOM 1338 C CA . CYS A 1 183 ? -6.140 9.651 18.402 1.00 72.75 183 CYS A CA 1
ATOM 1339 C C . CYS A 1 183 ? -5.052 9.547 17.322 1.00 72.75 183 CYS A C 1
ATOM 1341 O O . CYS A 1 183 ? -4.855 10.465 16.524 1.00 72.75 183 CYS A O 1
ATOM 1343 N N . ALA A 1 184 ? -4.298 8.450 17.337 1.00 75.94 184 ALA A N 1
ATOM 1344 C CA . ALA A 1 184 ? -3.134 8.237 16.486 1.00 75.94 184 ALA A CA 1
ATOM 1345 C C . ALA A 1 184 ? -3.360 7.144 15.436 1.00 75.94 184 ALA A C 1
ATOM 1347 O O . ALA A 1 184 ? -2.497 6.955 14.587 1.00 75.94 184 ALA A O 1
ATOM 1348 N N . ASP A 1 185 ? -4.504 6.458 15.440 1.00 75.06 185 ASP A N 1
ATOM 1349 C CA . ASP A 1 185 ? -4.715 5.246 14.640 1.00 75.06 185 ASP A CA 1
ATOM 1350 C C . ASP A 1 185 ? -4.619 5.512 13.132 1.00 75.06 185 ASP A C 1
ATOM 1352 O O . ASP A 1 185 ? -3.866 4.832 12.439 1.00 75.06 185 ASP A O 1
ATOM 1356 N N . ILE A 1 186 ? -5.228 6.597 12.633 1.00 72.81 186 ILE A N 1
ATOM 1357 C CA . ILE A 1 186 ? -5.067 7.037 11.231 1.00 72.81 186 ILE A CA 1
ATOM 1358 C C . ILE A 1 186 ? -3.602 7.327 10.886 1.00 72.81 186 ILE A C 1
ATOM 1360 O O . ILE A 1 186 ? -3.132 6.969 9.804 1.00 72.81 186 ILE A O 1
ATOM 1364 N N . TYR A 1 187 ? -2.869 7.979 11.790 1.00 75.38 187 TYR A N 1
ATOM 1365 C CA . TYR A 1 187 ? -1.463 8.307 11.562 1.00 75.38 187 TYR A CA 1
ATOM 1366 C C . TYR A 1 187 ? -0.584 7.059 11.587 1.00 75.38 187 TYR A C 1
ATOM 1368 O O . TYR A 1 187 ? 0.310 6.944 10.753 1.00 75.38 187 TYR A O 1
ATOM 1376 N N . ASN A 1 188 ? -0.864 6.121 12.490 1.00 75.19 188 ASN A N 1
ATOM 1377 C CA . ASN A 1 188 ? -0.152 4.858 12.626 1.00 75.19 188 ASN A CA 1
ATOM 1378 C C . ASN A 1 188 ? -0.399 3.954 11.421 1.00 75.19 188 ASN A C 1
ATOM 1380 O O . ASN A 1 188 ? 0.557 3.410 10.884 1.00 75.19 188 ASN A O 1
ATOM 1384 N N . VAL A 1 189 ? -1.640 3.848 10.940 1.00 72.94 189 VAL A N 1
ATOM 1385 C CA . VAL A 1 189 ? -1.976 3.105 9.713 1.00 72.94 189 VAL A CA 1
ATOM 1386 C C . VAL A 1 189 ? -1.265 3.711 8.513 1.00 72.94 189 VAL A C 1
ATOM 1388 O O . VAL A 1 189 ? -0.614 3.003 7.752 1.00 72.94 189 VAL A O 1
ATOM 1391 N N . HIS A 1 190 ? -1.320 5.033 8.363 1.00 72.75 190 HIS A N 1
ATOM 1392 C CA . HIS A 1 190 ? -0.623 5.713 7.279 1.00 72.75 190 HIS A CA 1
ATOM 1393 C C . HIS A 1 190 ? 0.903 5.547 7.380 1.00 72.75 190 HIS A C 1
ATOM 1395 O O . HIS A 1 190 ? 1.562 5.315 6.369 1.00 72.75 190 HIS A O 1
ATOM 1401 N N . PHE A 1 191 ? 1.478 5.618 8.580 1.00 75.19 191 PHE A N 1
ATOM 1402 C CA . PHE A 1 191 ? 2.906 5.389 8.794 1.00 75.19 191 PHE A CA 1
ATOM 1403 C C . PHE A 1 191 ? 3.304 3.946 8.475 1.00 75.19 191 PHE A C 1
ATOM 1405 O O . PHE A 1 191 ? 4.212 3.734 7.675 1.00 75.19 191 PHE A O 1
ATOM 1412 N N . LEU A 1 192 ? 2.580 2.964 9.016 1.00 72.50 192 LEU A N 1
ATOM 1413 C CA . LEU A 1 192 ? 2.793 1.552 8.716 1.00 72.50 192 LEU A CA 1
ATOM 1414 C C . LEU A 1 192 ? 2.673 1.281 7.224 1.00 72.50 192 LEU A C 1
ATOM 1416 O O . LEU A 1 192 ? 3.579 0.684 6.669 1.00 72.50 192 LEU A O 1
ATOM 1420 N N . SER A 1 193 ? 1.642 1.795 6.552 1.00 68.38 193 SER A N 1
ATOM 1421 C CA . SER A 1 193 ? 1.469 1.616 5.106 1.00 68.38 193 SER A CA 1
ATOM 1422 C C . SER A 1 193 ? 2.662 2.146 4.298 1.00 68.38 193 SER A C 1
ATOM 1424 O O . SER A 1 193 ? 3.044 1.567 3.287 1.00 68.38 193 SER A O 1
ATOM 1426 N N . LYS A 1 194 ? 3.308 3.223 4.759 1.00 68.50 194 LYS A N 1
ATOM 1427 C CA . LYS A 1 194 ? 4.505 3.761 4.103 1.00 68.50 194 LYS A CA 1
ATOM 1428 C C . LYS A 1 194 ? 5.736 2.908 4.352 1.00 68.50 194 LYS A C 1
ATOM 1430 O O . LYS A 1 194 ? 6.579 2.827 3.470 1.00 68.50 194 LYS A O 1
ATOM 1435 N N . CYS A 1 195 ? 5.857 2.331 5.543 1.00 70.25 195 CYS A N 1
ATOM 1436 C CA . CYS A 1 195 ? 7.018 1.546 5.941 1.00 70.25 195 CYS A CA 1
ATOM 1437 C C . CYS A 1 195 ? 6.935 0.083 5.499 1.00 70.25 195 CYS A C 1
ATOM 1439 O O . CYS A 1 195 ? 7.982 -0.504 5.256 1.00 70.25 195 CYS A O 1
ATOM 1441 N N . ASP A 1 196 ? 5.732 -0.481 5.356 1.00 67.38 196 ASP A N 1
ATOM 1442 C CA . ASP A 1 196 ? 5.518 -1.899 5.038 1.00 67.38 196 ASP A CA 1
ATOM 1443 C C . ASP A 1 196 ? 6.214 -2.263 3.723 1.00 67.38 196 ASP A C 1
ATOM 1445 O O . ASP A 1 196 ? 6.966 -3.220 3.675 1.00 67.38 196 ASP A O 1
ATOM 1449 N N . SER A 1 197 ? 6.106 -1.415 2.692 1.00 63.62 197 SER A N 1
ATOM 1450 C CA . SER A 1 197 ? 6.754 -1.649 1.387 1.00 63.62 197 SER A CA 1
ATOM 1451 C C . SER A 1 197 ? 8.290 -1.594 1.400 1.00 63.62 197 SER A C 1
ATOM 1453 O O . SER A 1 197 ? 8.917 -1.962 0.407 1.00 63.62 197 SER A O 1
ATOM 1455 N N . PHE A 1 198 ? 8.894 -1.113 2.489 1.00 65.06 198 PHE A N 1
ATOM 1456 C CA . PHE A 1 198 ? 10.347 -1.070 2.690 1.00 65.06 198 PHE A CA 1
ATOM 1457 C C . PHE A 1 198 ? 10.804 -2.012 3.808 1.00 65.06 198 PHE A C 1
ATOM 1459 O O . PHE A 1 198 ? 11.990 -2.036 4.146 1.00 65.06 198 PHE A O 1
ATOM 1466 N N . ALA A 1 199 ? 9.881 -2.762 4.412 1.00 64.81 199 ALA A N 1
ATOM 1467 C CA . ALA A 1 199 ? 10.210 -3.684 5.478 1.00 64.81 199 ALA A CA 1
ATOM 1468 C C . ALA A 1 199 ? 10.909 -4.928 4.888 1.00 64.81 199 ALA A C 1
ATOM 1470 O O . ALA A 1 199 ? 10.521 -5.400 3.816 1.00 64.81 199 ALA A O 1
ATOM 1471 N N . PRO A 1 200 ? 11.934 -5.491 5.558 1.00 59.09 200 PRO A N 1
ATOM 1472 C CA . PRO A 1 200 ? 12.647 -6.678 5.068 1.00 59.09 200 PRO A CA 1
ATOM 1473 C C . PRO A 1 200 ? 11.738 -7.906 4.900 1.00 59.09 200 PRO A C 1
ATOM 1475 O O . PRO A 1 200 ? 12.035 -8.812 4.126 1.00 59.09 200 PRO A O 1
ATOM 1478 N N . ASP A 1 201 ? 10.652 -7.943 5.666 1.00 58.66 201 ASP A N 1
ATOM 1479 C CA . ASP A 1 201 ? 9.648 -8.999 5.752 1.00 58.66 201 ASP A CA 1
ATOM 1480 C C . ASP A 1 201 ? 8.412 -8.761 4.867 1.00 58.66 201 ASP A C 1
ATOM 1482 O O . ASP A 1 201 ? 7.681 -9.715 4.593 1.00 58.66 201 ASP A O 1
ATOM 1486 N N . ALA A 1 202 ? 8.216 -7.541 4.358 1.00 61.44 202 ALA A N 1
ATOM 1487 C CA . ALA A 1 202 ? 7.183 -7.191 3.376 1.00 61.44 202 ALA A CA 1
ATOM 1488 C C . ALA A 1 202 ? 7.789 -6.422 2.181 1.00 61.44 202 ALA A C 1
ATOM 1490 O O . ALA A 1 202 ? 7.384 -5.302 1.866 1.00 61.44 202 ALA A O 1
ATOM 1491 N N . PRO A 1 203 ? 8.785 -7.012 1.497 1.00 64.62 203 PRO A N 1
ATOM 1492 C CA . PRO A 1 203 ? 9.530 -6.314 0.464 1.00 64.62 203 PRO A CA 1
ATOM 1493 C C . PRO A 1 203 ? 8.619 -5.935 -0.711 1.00 64.62 203 PRO A C 1
ATOM 1495 O O . PRO A 1 203 ? 7.577 -6.556 -0.935 1.00 64.62 203 PRO A O 1
ATOM 1498 N N . PHE A 1 204 ? 9.029 -4.927 -1.486 1.00 72.00 204 PHE A N 1
ATOM 1499 C CA . PHE A 1 204 ? 8.344 -4.532 -2.716 1.00 72.00 204 PHE A CA 1
ATOM 1500 C C . PHE A 1 204 ? 8.124 -5.751 -3.641 1.00 72.00 204 PHE A C 1
ATOM 1502 O O . PHE A 1 204 ? 9.021 -6.177 -4.356 1.00 72.00 204 PHE A O 1
ATOM 1509 N N . MET A 1 205 ? 6.918 -6.318 -3.639 1.00 76.00 205 MET A N 1
ATOM 1510 C CA . MET A 1 205 ? 6.484 -7.407 -4.509 1.00 76.00 205 MET A CA 1
ATOM 1511 C C . MET A 1 205 ? 6.786 -7.114 -5.974 1.00 76.00 205 MET A C 1
ATOM 1513 O O . MET A 1 205 ? 6.326 -6.112 -6.548 1.00 76.00 205 MET A O 1
ATOM 1517 N N . LEU A 1 206 ? 7.524 -8.037 -6.578 1.00 81.44 206 LEU A N 1
ATOM 1518 C CA . LEU A 1 206 ? 7.849 -8.025 -7.989 1.00 81.44 206 LEU A CA 1
ATOM 1519 C C . LEU A 1 206 ? 6.653 -8.514 -8.807 1.00 81.44 206 LEU A C 1
ATOM 1521 O O . LEU A 1 206 ? 5.726 -9.161 -8.315 1.00 81.44 206 LEU A O 1
ATOM 1525 N N . PHE A 1 207 ? 6.683 -8.241 -10.109 1.00 84.50 207 PHE A N 1
ATOM 1526 C CA . PHE A 1 207 ? 5.654 -8.749 -11.017 1.00 84.50 207 PHE A CA 1
ATOM 1527 C C . PHE A 1 207 ? 5.597 -10.278 -11.055 1.00 84.50 207 PHE A C 1
ATOM 1529 O O . PHE A 1 207 ? 4.516 -10.834 -11.224 1.00 84.50 207 PHE A O 1
ATOM 1536 N N . SER A 1 208 ? 6.738 -10.950 -10.876 1.00 83.19 208 SER A N 1
ATOM 1537 C CA . SER A 1 208 ? 6.820 -12.409 -10.774 1.00 83.19 208 SER A CA 1
ATOM 1538 C C . SER A 1 208 ? 6.085 -12.950 -9.552 1.00 83.19 208 SER A C 1
ATOM 1540 O O . SER A 1 208 ? 5.431 -13.986 -9.651 1.00 83.19 208 SER A O 1
ATOM 1542 N N . ASP A 1 209 ? 6.159 -12.236 -8.429 1.00 84.44 209 ASP A N 1
ATOM 1543 C CA . ASP A 1 209 ? 5.507 -12.634 -7.181 1.00 84.44 209 ASP A CA 1
ATOM 1544 C C . ASP A 1 209 ? 3.996 -12.503 -7.334 1.00 84.44 209 ASP A C 1
ATOM 1546 O O . ASP A 1 209 ? 3.254 -13.445 -7.054 1.00 84.44 209 ASP A O 1
ATOM 1550 N N . LEU A 1 210 ? 3.559 -11.378 -7.908 1.00 84.12 210 LEU A N 1
ATOM 1551 C CA . LEU A 1 210 ? 2.162 -11.154 -8.251 1.00 84.12 210 LEU A CA 1
ATOM 1552 C C . LEU A 1 210 ? 1.666 -12.166 -9.282 1.00 84.12 210 LEU A C 1
ATOM 1554 O O . LEU A 1 210 ? 0.536 -12.589 -9.186 1.00 84.12 210 LEU A O 1
ATOM 1558 N N . ALA A 1 211 ? 2.467 -12.636 -10.237 1.00 84.88 211 ALA A N 1
ATOM 1559 C CA . ALA A 1 211 ? 1.995 -13.670 -11.164 1.00 84.88 211 ALA A CA 1
ATOM 1560 C C . ALA A 1 211 ? 1.713 -15.030 -10.493 1.00 84.88 211 ALA A C 1
ATOM 1562 O O . ALA A 1 211 ? 0.954 -15.832 -11.040 1.00 84.88 211 ALA A O 1
ATOM 1563 N N . GLY A 1 212 ? 2.339 -15.309 -9.345 1.00 80.88 212 GLY A N 1
ATOM 1564 C CA . GLY A 1 212 ? 2.202 -16.576 -8.621 1.00 80.88 212 GLY A CA 1
ATOM 1565 C C . GLY A 1 212 ? 1.286 -16.523 -7.398 1.00 80.88 212 GLY A C 1
ATOM 1566 O O . GLY A 1 212 ? 0.803 -17.571 -6.964 1.00 80.88 212 GLY A O 1
ATOM 1567 N N . MET A 1 213 ? 1.057 -15.340 -6.826 1.00 83.19 213 MET A N 1
ATOM 1568 C CA . MET A 1 213 ? 0.356 -15.179 -5.556 1.00 83.19 213 MET A CA 1
ATOM 1569 C C . MET A 1 213 ? -0.434 -13.872 -5.497 1.00 83.19 213 MET A C 1
ATOM 1571 O O . MET A 1 213 ? 0.093 -12.803 -5.787 1.00 83.19 213 MET A O 1
ATOM 1575 N N . ASP A 1 214 ? -1.669 -13.970 -4.999 1.00 83.56 214 ASP A N 1
ATOM 1576 C CA . ASP A 1 214 ? -2.475 -12.810 -4.631 1.00 83.56 214 ASP A CA 1
ATOM 1577 C C . ASP A 1 214 ? -2.160 -12.389 -3.185 1.00 83.56 214 ASP A C 1
ATOM 1579 O O . ASP A 1 214 ? -2.477 -13.139 -2.255 1.00 83.56 214 ASP A O 1
ATOM 1583 N N . PRO A 1 215 ? -1.556 -11.209 -2.950 1.00 78.44 215 PRO A N 1
ATOM 1584 C CA . PRO A 1 215 ? -1.224 -10.754 -1.602 1.00 78.44 215 PRO A CA 1
ATOM 1585 C C . PRO A 1 215 ? -2.450 -10.319 -0.787 1.00 78.44 215 PRO A C 1
ATOM 1587 O O . PRO A 1 215 ? -2.343 -10.090 0.421 1.00 78.44 215 PRO A O 1
ATOM 1590 N N . ARG A 1 216 ? -3.638 -10.229 -1.399 1.00 76.81 216 ARG A N 1
ATOM 1591 C CA . ARG A 1 216 ? -4.894 -9.796 -0.762 1.00 76.81 216 ARG A CA 1
ATOM 1592 C C . ARG A 1 216 ? -5.543 -10.927 0.048 1.00 76.81 216 ARG A C 1
ATOM 1594 O O . ARG A 1 216 ? -6.703 -11.293 -0.147 1.00 76.81 216 ARG A O 1
ATOM 1601 N N . ILE A 1 217 ? -4.769 -11.507 0.965 1.00 74.56 217 ILE A N 1
ATOM 1602 C CA . ILE A 1 217 ? -5.176 -12.654 1.790 1.00 74.56 217 ILE A CA 1
ATOM 1603 C C . ILE A 1 217 ? -6.062 -12.199 2.962 1.00 74.56 217 ILE A C 1
ATOM 1605 O O . ILE A 1 217 ? -6.944 -12.944 3.392 1.00 74.56 217 ILE A O 1
ATOM 1609 N N . LYS A 1 218 ? -5.835 -10.992 3.505 1.00 68.62 218 LYS A N 1
ATOM 1610 C CA . LYS A 1 218 ? -6.566 -10.476 4.675 1.00 68.62 218 LYS A CA 1
ATOM 1611 C C . LYS A 1 218 ? -6.865 -8.968 4.588 1.00 68.62 218 LYS A C 1
ATOM 1613 O O . LYS A 1 218 ? -5.912 -8.187 4.592 1.00 68.62 218 LYS A O 1
ATOM 1618 N N . PRO A 1 219 ? -8.149 -8.560 4.643 1.00 63.00 219 PRO A N 1
ATOM 1619 C CA . PRO A 1 219 ? -9.339 -9.398 4.436 1.00 63.00 219 PRO A CA 1
ATOM 1620 C C . PRO A 1 219 ? -9.349 -9.995 3.016 1.00 63.00 219 PRO A C 1
ATOM 1622 O O . PRO A 1 219 ? -8.652 -9.501 2.133 1.00 63.00 219 PRO A O 1
ATOM 1625 N N . ALA A 1 220 ? -10.098 -11.081 2.804 1.00 67.38 220 ALA A N 1
ATOM 1626 C CA . ALA A 1 220 ? -10.179 -11.717 1.488 1.00 67.38 220 ALA A CA 1
ATOM 1627 C C . ALA A 1 220 ? -10.654 -10.704 0.429 1.00 67.38 220 ALA A C 1
ATOM 1629 O O . ALA A 1 220 ? -11.637 -9.991 0.652 1.00 67.38 220 ALA A O 1
ATOM 1630 N N . ALA A 1 221 ? -9.958 -10.642 -0.710 1.00 68.12 221 ALA A N 1
ATOM 1631 C CA . ALA A 1 221 ? -10.280 -9.710 -1.786 1.00 68.12 221 ALA A CA 1
ATOM 1632 C C . ALA A 1 221 ? -11.757 -9.792 -2.210 1.00 68.12 221 ALA A C 1
ATOM 1634 O O . ALA A 1 221 ? -12.340 -10.872 -2.344 1.00 68.12 221 ALA A O 1
ATOM 1635 N N . CYS A 1 222 ? -12.364 -8.633 -2.468 1.00 64.00 222 CYS A N 1
ATOM 1636 C CA . CYS A 1 222 ? -13.683 -8.567 -3.083 1.00 64.00 222 CYS A CA 1
ATOM 1637 C C . CYS A 1 222 ? -13.533 -8.722 -4.603 1.00 64.00 222 CYS A C 1
ATOM 1639 O O . CYS A 1 222 ? -13.012 -7.827 -5.260 1.00 64.00 222 CYS A O 1
ATOM 1641 N N . GLY A 1 223 ? -14.041 -9.815 -5.175 1.00 71.00 223 GLY A N 1
ATOM 1642 C CA . GLY A 1 223 ? -14.089 -10.005 -6.628 1.00 71.00 223 GLY A CA 1
ATOM 1643 C C . GLY A 1 223 ? -13.066 -11.008 -7.155 1.00 71.00 223 GLY A C 1
ATOM 1644 O O . GLY A 1 223 ? -12.731 -11.979 -6.482 1.00 71.00 223 GLY A O 1
ATOM 1645 N N . ALA A 1 224 ? -12.647 -10.822 -8.407 1.00 67.81 224 ALA A N 1
ATOM 1646 C CA . ALA A 1 224 ? -11.703 -11.720 -9.063 1.00 67.81 224 ALA A CA 1
ATOM 1647 C C . ALA A 1 224 ? -10.274 -11.535 -8.515 1.00 67.81 224 ALA A C 1
ATOM 1649 O O . ALA A 1 224 ? -9.896 -10.448 -8.065 1.00 67.81 224 ALA A O 1
ATOM 1650 N N . ALA A 1 225 ? -9.473 -12.603 -8.580 1.00 69.56 225 ALA A N 1
ATOM 1651 C CA . ALA A 1 225 ? -8.033 -12.530 -8.336 1.00 69.56 225 ALA A CA 1
ATOM 1652 C C . ALA A 1 225 ? -7.382 -11.473 -9.252 1.00 69.56 225 ALA A C 1
ATOM 1654 O O . ALA A 1 225 ? -7.926 -11.168 -10.321 1.00 69.56 225 ALA A O 1
ATOM 1655 N N . HIS A 1 226 ? -6.242 -10.904 -8.843 1.00 73.56 226 HIS A N 1
ATOM 1656 C CA . HIS A 1 226 ? -5.505 -9.983 -9.713 1.00 73.56 226 HIS A CA 1
ATOM 1657 C C . HIS A 1 226 ? -5.147 -10.738 -10.999 1.00 73.56 226 HIS A C 1
ATOM 1659 O O . HIS A 1 226 ? -4.916 -11.950 -10.996 1.00 73.56 226 HIS A O 1
ATOM 1665 N N . LYS A 1 227 ? -5.118 -10.033 -12.128 1.00 78.31 227 LYS A N 1
ATOM 1666 C CA . LYS A 1 227 ? -5.015 -10.689 -13.443 1.00 78.31 227 LYS A CA 1
ATOM 1667 C C . LYS A 1 227 ? -3.611 -10.674 -14.038 1.00 78.31 227 LYS A C 1
ATOM 1669 O O . LYS A 1 227 ? -3.433 -10.901 -15.233 1.00 78.31 227 LYS A O 1
ATOM 1674 N N . ILE A 1 228 ? -2.599 -10.392 -13.221 1.00 83.06 228 ILE A N 1
ATOM 1675 C CA . ILE A 1 228 ? -1.204 -10.533 -13.643 1.00 83.06 228 ILE A CA 1
ATOM 1676 C C . ILE A 1 228 ? -0.922 -12.029 -13.819 1.00 83.06 228 ILE A C 1
ATOM 1678 O O . ILE A 1 228 ? -0.911 -12.777 -12.850 1.00 83.06 228 ILE A O 1
ATOM 1682 N N . THR A 1 229 ? -0.720 -12.463 -15.063 1.00 82.44 229 THR A N 1
ATOM 1683 C CA . THR A 1 229 ? -0.413 -13.856 -15.412 1.00 82.44 229 THR A CA 1
ATOM 1684 C C . THR A 1 229 ? 0.995 -13.979 -15.986 1.00 82.44 229 THR A C 1
ATOM 1686 O O . THR A 1 229 ? 1.544 -13.017 -16.526 1.00 82.44 229 THR A O 1
ATOM 1689 N N . ALA A 1 230 ? 1.577 -15.182 -15.933 1.00 82.81 230 ALA A N 1
ATOM 1690 C CA . ALA A 1 230 ? 2.891 -15.447 -16.524 1.00 82.81 230 ALA A CA 1
ATOM 1691 C C . ALA A 1 230 ? 2.943 -15.109 -18.028 1.00 82.81 230 ALA A C 1
ATOM 1693 O O . ALA A 1 230 ? 3.919 -14.529 -18.490 1.00 82.81 230 ALA A O 1
ATOM 1694 N N . ALA A 1 231 ? 1.867 -15.383 -18.775 1.00 77.44 231 ALA A N 1
ATOM 1695 C CA . ALA A 1 231 ? 1.776 -15.056 -20.200 1.00 77.44 231 ALA A CA 1
ATOM 1696 C C . ALA A 1 231 ? 1.844 -13.540 -20.459 1.00 77.44 231 ALA A C 1
ATOM 1698 O O . ALA A 1 231 ? 2.467 -13.092 -21.421 1.00 77.44 231 ALA A O 1
ATOM 1699 N N . LEU A 1 232 ? 1.240 -12.738 -19.577 1.00 78.69 232 LEU A N 1
ATOM 1700 C CA . LEU A 1 232 ? 1.297 -11.284 -19.672 1.00 78.69 232 LEU A CA 1
ATOM 1701 C C . LEU A 1 232 ? 2.708 -10.748 -19.383 1.00 78.69 232 LEU A C 1
ATOM 1703 O O . LEU A 1 232 ? 3.141 -9.786 -20.018 1.00 78.69 232 LEU A O 1
ATOM 1707 N N . LEU A 1 233 ? 3.441 -11.387 -18.463 1.00 82.69 233 LEU A N 1
ATOM 1708 C CA . LEU A 1 233 ? 4.845 -11.059 -18.201 1.00 82.69 233 LEU A CA 1
ATOM 1709 C C . LEU A 1 233 ? 5.746 -11.411 -19.384 1.00 82.69 233 LEU A C 1
ATOM 1711 O O . LEU A 1 233 ? 6.573 -10.594 -19.777 1.00 82.69 233 LEU A O 1
ATOM 1715 N N . GLU A 1 234 ? 5.547 -12.574 -20.006 1.00 80.38 234 GLU A N 1
ATOM 1716 C CA . GLU A 1 234 ? 6.305 -12.963 -21.202 1.00 80.38 234 GLU A CA 1
ATOM 1717 C C . GLU A 1 234 ? 6.063 -11.997 -22.373 1.00 80.38 234 GLU A C 1
ATOM 1719 O O . GLU A 1 234 ? 7.008 -11.631 -23.080 1.00 80.38 234 GLU A O 1
ATOM 1724 N N . LEU A 1 235 ? 4.822 -11.514 -22.528 1.00 76.06 235 LEU A N 1
ATOM 1725 C CA . LEU A 1 235 ? 4.465 -10.483 -23.504 1.00 76.06 235 LEU A CA 1
ATOM 1726 C C . LEU A 1 235 ? 5.136 -9.135 -23.190 1.00 76.06 235 LEU A C 1
ATOM 1728 O O . LEU A 1 235 ? 5.664 -8.486 -24.094 1.00 76.06 235 LEU A O 1
ATOM 1732 N N . LYS A 1 236 ? 5.155 -8.728 -21.915 1.00 78.38 236 LYS A N 1
ATOM 1733 C CA . LYS A 1 236 ? 5.846 -7.519 -21.429 1.00 78.38 236 LYS A CA 1
ATOM 1734 C C . LYS A 1 236 ? 7.349 -7.567 -21.713 1.00 78.38 236 LYS A C 1
ATOM 1736 O O . LYS A 1 236 ? 7.915 -6.587 -22.204 1.00 78.38 236 LYS A O 1
ATOM 1741 N N . GLU A 1 237 ? 7.988 -8.701 -21.442 1.00 76.12 237 GLU A N 1
ATOM 1742 C CA . GLU A 1 237 ? 9.434 -8.891 -21.599 1.00 76.12 237 GLU A CA 1
ATOM 1743 C C . GLU A 1 237 ? 9.883 -9.100 -23.049 1.00 76.12 237 GLU A C 1
ATOM 1745 O O . GLU A 1 237 ? 11.086 -9.053 -23.312 1.00 76.12 237 GLU A O 1
ATOM 1750 N N . ASN A 1 238 ? 8.949 -9.306 -23.987 1.00 73.56 238 ASN A N 1
ATOM 1751 C CA . ASN A 1 238 ? 9.253 -9.652 -25.381 1.00 73.56 238 ASN A CA 1
ATOM 1752 C C . ASN A 1 238 ? 10.234 -10.843 -25.461 1.00 73.56 238 ASN A C 1
ATOM 1754 O O . ASN A 1 238 ? 11.234 -10.814 -26.183 1.00 73.56 238 ASN A O 1
ATOM 1758 N N . LYS A 1 239 ? 9.978 -11.883 -24.656 1.00 68.12 239 LYS A N 1
ATOM 1759 C CA . LYS A 1 239 ? 10.903 -13.006 -24.419 1.00 68.12 239 LYS A CA 1
ATOM 1760 C C . LYS A 1 239 ? 11.298 -13.755 -25.694 1.00 68.12 239 LYS A C 1
ATOM 1762 O O . LYS A 1 239 ? 12.443 -14.178 -25.827 1.00 68.12 239 LYS A O 1
ATOM 1767 N N . ASP A 1 240 ? 10.381 -13.853 -26.648 1.00 62.16 240 ASP A N 1
ATOM 1768 C CA . ASP A 1 240 ? 10.604 -14.552 -27.914 1.00 62.16 240 ASP A CA 1
ATOM 1769 C C . ASP A 1 240 ? 11.294 -13.682 -28.978 1.00 62.16 240 ASP A C 1
ATOM 1771 O O . ASP A 1 240 ? 11.476 -14.126 -30.114 1.00 62.16 240 ASP A O 1
ATOM 1775 N N . VAL A 1 241 ? 11.666 -12.434 -28.642 1.00 60.81 241 VAL A N 1
ATOM 1776 C CA . VAL A 1 241 ? 12.277 -11.443 -29.556 1.00 60.81 241 VAL A CA 1
ATOM 1777 C C . VAL A 1 241 ? 11.479 -11.311 -30.862 1.00 60.81 241 VAL A C 1
ATOM 1779 O O . VAL A 1 241 ? 11.993 -10.919 -31.910 1.00 60.81 241 VAL A O 1
ATOM 1782 N N . THR A 1 242 ? 10.197 -11.677 -30.814 1.00 54.94 242 THR A N 1
ATOM 1783 C CA . THR A 1 242 ? 9.319 -11.742 -31.982 1.00 54.94 242 THR A CA 1
ATOM 1784 C C . THR A 1 242 ? 9.054 -10.333 -32.496 1.00 54.94 242 THR A C 1
ATOM 1786 O O . THR A 1 242 ? 8.834 -10.129 -33.688 1.00 54.94 242 THR A O 1
ATOM 1789 N N . TYR A 1 243 ? 9.164 -9.353 -31.598 1.00 56.50 243 TYR A N 1
ATOM 1790 C CA . TYR A 1 243 ? 8.952 -7.942 -31.859 1.00 56.50 243 TYR A CA 1
ATOM 1791 C C . TYR A 1 243 ? 10.321 -7.282 -32.033 1.00 56.50 243 TYR A C 1
ATOM 1793 O O . TYR A 1 243 ? 11.099 -7.107 -31.092 1.00 56.50 243 TYR A O 1
ATOM 1801 N N . VAL A 1 244 ? 10.660 -7.035 -33.294 1.00 48.62 244 VAL A N 1
ATOM 1802 C CA . VAL A 1 244 ? 12.011 -6.737 -33.774 1.00 48.62 244 VAL A CA 1
ATOM 1803 C C . VAL A 1 244 ? 12.548 -5.418 -33.193 1.00 48.62 244 VAL A C 1
ATOM 1805 O O . VAL A 1 244 ? 11.930 -4.373 -33.362 1.00 48.62 244 VAL A O 1
ATOM 1808 N N . ALA A 1 245 ? 13.752 -5.464 -32.610 1.00 50.72 245 ALA A N 1
ATOM 1809 C CA . ALA A 1 245 ? 14.666 -4.330 -32.396 1.00 50.72 245 ALA A CA 1
ATOM 1810 C C . ALA A 1 245 ? 14.148 -3.129 -31.575 1.00 50.72 245 ALA A C 1
ATOM 1812 O O . ALA A 1 245 ? 14.464 -1.983 -31.896 1.00 50.72 245 ALA A O 1
ATOM 1813 N N . TYR A 1 246 ? 13.404 -3.373 -30.499 1.00 55.66 246 TYR A N 1
ATOM 1814 C CA . TYR A 1 246 ? 13.181 -2.343 -29.484 1.00 55.66 246 TYR A CA 1
ATOM 1815 C C . TYR A 1 246 ? 14.236 -2.435 -28.383 1.00 55.66 246 TYR A C 1
ATOM 1817 O O . TYR A 1 246 ? 14.623 -3.534 -27.979 1.00 55.66 246 TYR A O 1
ATOM 1825 N N . ASP A 1 247 ? 14.699 -1.274 -27.911 1.00 53.53 247 ASP A N 1
ATOM 1826 C CA . ASP A 1 247 ? 15.541 -1.199 -26.721 1.00 53.53 247 ASP A CA 1
ATOM 1827 C C . ASP A 1 247 ? 14.791 -1.853 -25.565 1.00 53.53 247 ASP A C 1
ATOM 1829 O O . ASP A 1 247 ? 13.655 -1.487 -25.242 1.00 53.53 247 ASP A O 1
ATOM 1833 N N . LYS A 1 248 ? 15.418 -2.865 -24.966 1.00 58.16 248 LYS A N 1
ATOM 1834 C CA . LYS A 1 248 ? 14.859 -3.533 -23.800 1.00 58.16 248 LYS A CA 1
ATOM 1835 C C . LYS A 1 248 ? 14.714 -2.477 -22.711 1.00 58.16 248 LYS A C 1
ATOM 1837 O O . LYS A 1 248 ? 15.705 -1.878 -22.299 1.00 58.16 248 LYS A O 1
ATOM 1842 N N . ILE A 1 249 ? 13.491 -2.259 -22.233 1.00 61.91 249 ILE A N 1
ATOM 1843 C CA . ILE A 1 249 ? 13.287 -1.502 -21.000 1.00 61.91 249 ILE A CA 1
ATOM 1844 C C . ILE A 1 249 ? 14.029 -2.283 -19.916 1.00 61.91 249 ILE A C 1
ATOM 1846 O O . ILE A 1 249 ? 13.717 -3.448 -19.674 1.00 61.91 249 ILE A O 1
ATOM 1850 N N . ILE A 1 250 ? 15.049 -1.667 -19.323 1.00 68.69 250 ILE A N 1
ATOM 1851 C CA . ILE A 1 250 ? 15.768 -2.220 -18.177 1.00 68.69 250 ILE A CA 1
ATOM 1852 C C . ILE A 1 250 ? 15.042 -1.692 -16.936 1.00 68.69 250 ILE A C 1
ATOM 1854 O O . ILE A 1 250 ? 15.241 -0.528 -16.582 1.00 68.69 250 ILE A O 1
ATOM 1858 N N . PRO A 1 251 ? 14.152 -2.477 -16.300 1.00 70.69 251 PRO A N 1
ATOM 1859 C CA . PRO A 1 251 ? 13.608 -2.090 -15.011 1.00 70.69 251 PRO A CA 1
ATOM 1860 C C . PRO A 1 251 ? 14.731 -2.133 -13.972 1.00 70.69 251 PRO A C 1
ATOM 1862 O O . PRO A 1 251 ? 15.522 -3.073 -13.934 1.00 70.69 251 PRO A O 1
ATOM 1865 N N . TYR A 1 252 ? 14.787 -1.120 -13.113 1.00 71.94 252 TYR A N 1
ATOM 1866 C CA . TYR A 1 252 ? 15.746 -1.063 -12.005 1.00 71.94 252 TYR A CA 1
ATOM 1867 C C . TYR A 1 252 ? 15.111 -1.417 -10.656 1.00 71.94 252 TYR A C 1
ATOM 1869 O O . TYR A 1 252 ? 15.724 -1.190 -9.617 1.00 71.94 252 TYR A O 1
ATOM 1877 N N . LEU A 1 253 ? 13.896 -1.976 -10.667 1.00 70.62 253 LEU A N 1
ATOM 1878 C CA . LEU A 1 253 ? 13.148 -2.308 -9.454 1.00 70.62 253 LEU A CA 1
ATOM 1879 C C . LEU A 1 253 ? 13.925 -3.254 -8.534 1.00 70.62 253 LEU A C 1
ATOM 1881 O O . LEU A 1 253 ? 14.019 -2.991 -7.341 1.00 70.62 253 LEU A O 1
ATOM 1885 N N . ASP A 1 254 ? 14.566 -4.277 -9.102 1.00 67.31 254 ASP A N 1
ATOM 1886 C CA . ASP A 1 254 ? 15.369 -5.251 -8.350 1.00 67.31 254 ASP A CA 1
ATOM 1887 C C . ASP A 1 254 ? 16.527 -4.586 -7.586 1.00 67.31 254 ASP A C 1
ATOM 1889 O O . ASP A 1 254 ? 16.966 -5.079 -6.549 1.00 67.31 254 ASP A O 1
ATOM 1893 N N . ARG A 1 255 ? 17.012 -3.433 -8.070 1.00 71.81 255 ARG A N 1
ATOM 1894 C CA . ARG A 1 255 ? 18.079 -2.663 -7.414 1.00 71.81 255 ARG A CA 1
ATOM 1895 C C . ARG A 1 255 ? 17.569 -1.786 -6.275 1.00 71.81 255 ARG A C 1
ATOM 1897 O O . ARG A 1 255 ? 18.369 -1.354 -5.459 1.00 71.81 255 ARG A O 1
ATOM 1904 N N . MET A 1 256 ? 16.262 -1.527 -6.202 1.00 66.81 256 MET A N 1
ATOM 1905 C CA . MET A 1 256 ? 15.636 -0.748 -5.123 1.00 66.81 256 MET A CA 1
ATOM 1906 C C . MET A 1 256 ? 15.371 -1.587 -3.863 1.00 66.81 256 MET A C 1
ATOM 1908 O O . MET A 1 256 ? 14.933 -1.042 -2.856 1.00 66.81 256 MET A O 1
ATOM 1912 N N . MET A 1 257 ? 15.635 -2.900 -3.905 1.00 59.09 257 MET A N 1
ATOM 1913 C CA . MET A 1 257 ? 15.278 -3.853 -2.847 1.00 59.09 257 MET A CA 1
ATOM 1914 C C . MET A 1 257 ? 16.462 -4.372 -2.022 1.00 59.09 257 MET A C 1
ATOM 1916 O O . MET A 1 257 ? 16.256 -5.134 -1.078 1.00 59.09 257 MET A O 1
ATOM 1920 N N . THR A 1 258 ? 17.705 -4.017 -2.359 1.00 55.91 258 THR A N 1
ATOM 1921 C CA . THR A 1 258 ? 18.879 -4.583 -1.681 1.00 55.91 258 THR A CA 1
ATOM 1922 C C . THR A 1 258 ? 19.051 -3.965 -0.294 1.00 55.91 258 THR A C 1
ATOM 1924 O O . THR A 1 258 ? 19.580 -2.865 -0.150 1.00 55.91 258 THR A O 1
ATOM 1927 N N . SER A 1 259 ? 18.613 -4.697 0.732 1.00 53.59 259 SER A N 1
ATOM 1928 C CA . SER A 1 259 ? 18.736 -4.371 2.158 1.00 53.59 259 SER A CA 1
ATOM 1929 C C . SER A 1 259 ? 20.141 -4.632 2.725 1.00 53.59 259 SER A C 1
ATOM 1931 O O . SER A 1 259 ? 20.278 -5.019 3.889 1.00 53.59 259 SER A O 1
ATOM 1933 N N . ASP A 1 260 ? 21.189 -4.509 1.913 1.00 56.75 260 ASP A N 1
ATOM 1934 C CA . ASP A 1 260 ? 22.541 -4.783 2.387 1.00 56.75 260 ASP A CA 1
ATOM 1935 C C . ASP A 1 260 ? 22.975 -3.689 3.373 1.00 56.75 260 ASP A C 1
ATOM 1937 O O . ASP A 1 260 ? 22.748 -2.498 3.168 1.00 56.75 260 ASP A O 1
ATOM 1941 N N . ASN A 1 261 ? 23.593 -4.110 4.481 1.00 59.62 261 ASN A N 1
ATOM 1942 C CA . ASN A 1 261 ? 23.911 -3.288 5.660 1.00 59.62 261 ASN A CA 1
ATOM 1943 C C . ASN A 1 261 ? 24.823 -2.063 5.397 1.00 59.62 261 ASN A C 1
ATOM 1945 O O . ASN A 1 261 ? 25.082 -1.298 6.326 1.00 59.62 261 ASN A O 1
ATOM 1949 N N . ASN A 1 262 ? 25.291 -1.856 4.163 1.00 61.09 262 ASN A N 1
ATOM 1950 C CA . ASN A 1 262 ? 25.887 -0.606 3.697 1.00 61.09 262 ASN A CA 1
ATOM 1951 C C . ASN A 1 262 ? 24.874 0.107 2.802 1.00 61.09 262 ASN A C 1
ATOM 1953 O O . ASN A 1 262 ? 24.827 -0.124 1.596 1.00 61.09 262 ASN A O 1
ATOM 1957 N N . ALA A 1 263 ? 24.067 0.984 3.402 1.00 70.56 2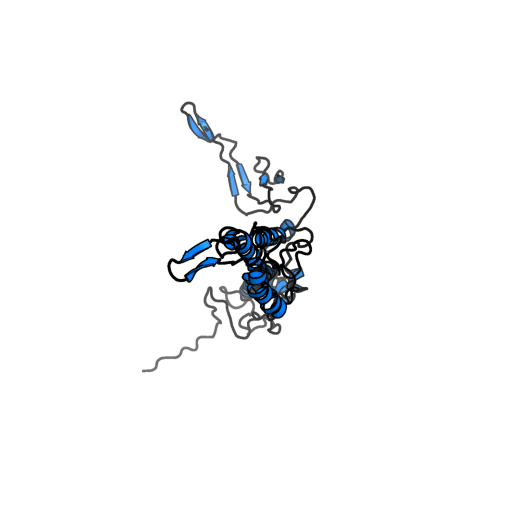63 ALA A N 1
ATOM 1958 C CA . ALA A 1 263 ? 22.881 1.533 2.751 1.00 70.56 263 ALA A CA 1
ATOM 1959 C C . ALA A 1 263 ? 23.152 2.248 1.408 1.00 70.56 263 ALA A C 1
ATOM 1961 O O . ALA A 1 263 ? 22.229 2.394 0.627 1.00 70.56 263 ALA A O 1
ATOM 1962 N N . CYS A 1 264 ? 24.380 2.648 1.070 1.00 81.94 264 CYS A N 1
ATOM 1963 C CA . CYS A 1 264 ? 24.642 3.360 -0.183 1.00 81.94 264 CYS A CA 1
ATOM 1964 C C . CYS A 1 264 ? 25.599 2.666 -1.161 1.00 81.94 264 CYS A C 1
ATOM 1966 O O . CYS A 1 264 ? 25.876 3.244 -2.195 1.00 81.94 264 CYS A O 1
ATOM 1968 N N . ASP A 1 265 ? 26.032 1.422 -0.947 1.00 79.94 265 ASP A N 1
ATOM 1969 C CA . ASP A 1 265 ? 26.988 0.741 -1.858 1.00 79.94 265 ASP A CA 1
ATOM 1970 C C . ASP A 1 265 ? 26.352 0.166 -3.148 1.00 79.94 265 ASP A C 1
ATOM 1972 O O . ASP A 1 265 ? 26.889 -0.739 -3.783 1.00 79.94 265 ASP A O 1
ATOM 1976 N N . SER A 1 266 ? 25.186 0.671 -3.554 1.00 82.88 266 SER A N 1
ATOM 1977 C CA . SER A 1 266 ? 24.488 0.191 -4.755 1.00 82.88 266 SER A CA 1
ATOM 1978 C C . SER A 1 266 ? 24.945 0.930 -6.013 1.00 82.88 266 SER A C 1
ATOM 1980 O O . SER A 1 266 ? 25.164 2.142 -5.987 1.00 82.88 266 SER A O 1
ATOM 1982 N N . ASP A 1 267 ? 25.047 0.203 -7.130 1.00 86.38 267 ASP A N 1
ATOM 1983 C CA . ASP A 1 267 ? 25.403 0.794 -8.422 1.00 86.38 267 ASP A CA 1
ATOM 1984 C C . ASP A 1 267 ? 24.369 1.863 -8.836 1.00 86.38 267 ASP A C 1
ATOM 1986 O O . ASP A 1 267 ? 23.180 1.536 -8.988 1.00 86.38 267 ASP A O 1
ATOM 1990 N N . PRO A 1 268 ? 24.792 3.118 -9.086 1.00 88.75 268 PRO A N 1
ATOM 1991 C CA . PRO A 1 268 ? 23.882 4.198 -9.445 1.00 88.75 268 PRO A CA 1
ATOM 1992 C C . PRO A 1 268 ? 23.193 3.946 -10.798 1.00 88.75 268 PRO A C 1
ATOM 1994 O O . PRO A 1 268 ? 23.791 3.462 -11.765 1.00 88.75 268 PRO A O 1
ATOM 1997 N N . ILE A 1 269 ? 21.908 4.293 -10.878 1.00 89.69 269 ILE A N 1
ATOM 1998 C CA . ILE A 1 269 ? 21.035 4.073 -12.037 1.00 89.69 269 ILE A CA 1
ATOM 1999 C C . ILE A 1 269 ? 21.105 5.284 -12.977 1.00 89.69 269 ILE A C 1
ATOM 2001 O O . ILE A 1 269 ? 20.780 6.386 -12.544 1.00 89.69 269 ILE A O 1
ATOM 2005 N N . PRO A 1 270 ? 21.464 5.131 -14.263 1.00 89.75 270 PRO A N 1
ATOM 2006 C CA . PRO A 1 270 ? 21.557 6.264 -15.181 1.00 89.75 270 PRO A CA 1
ATOM 2007 C C . PRO A 1 270 ? 20.189 6.886 -15.478 1.00 89.75 270 PRO A C 1
ATOM 2009 O O . PRO A 1 270 ? 19.256 6.183 -15.865 1.00 89.75 270 PRO A O 1
ATOM 2012 N N . THR A 1 271 ? 20.086 8.214 -15.368 1.00 87.12 271 THR A N 1
ATOM 2013 C CA . THR A 1 271 ? 18.859 8.963 -15.711 1.00 87.12 271 THR A CA 1
ATOM 2014 C C . THR A 1 271 ? 18.790 9.315 -17.198 1.00 87.12 271 THR A C 1
ATOM 2016 O O . THR A 1 271 ? 17.728 9.649 -17.718 1.00 87.12 271 THR A O 1
ATOM 2019 N N . GLY A 1 272 ? 19.928 9.234 -17.898 1.00 84.94 272 GLY A N 1
ATOM 2020 C CA . GLY A 1 272 ? 20.066 9.650 -19.296 1.00 84.94 272 GLY A CA 1
ATOM 2021 C C . GLY A 1 272 ? 20.231 11.162 -19.475 1.00 84.94 272 GLY A C 1
ATOM 2022 O O . GLY A 1 272 ? 20.367 11.624 -20.608 1.00 84.94 272 GLY A O 1
ATOM 2023 N N . LEU A 1 273 ? 20.250 11.932 -18.383 1.00 87.50 273 LEU A N 1
ATOM 2024 C CA . LEU A 1 273 ? 20.556 13.357 -18.411 1.00 87.50 273 LEU A CA 1
ATOM 2025 C C . LEU A 1 273 ? 22.073 13.572 -18.398 1.00 87.50 273 LEU A C 1
ATOM 2027 O O . LEU A 1 273 ? 22.831 12.801 -17.811 1.00 87.50 273 LEU A O 1
ATOM 2031 N N . ILE A 1 274 ? 22.517 14.638 -19.059 1.00 90.69 274 ILE A N 1
ATOM 2032 C CA . ILE A 1 274 ? 23.906 15.096 -19.010 1.00 90.69 274 ILE A CA 1
ATOM 2033 C C . ILE A 1 274 ? 23.910 16.396 -18.221 1.00 90.69 274 ILE A C 1
ATOM 2035 O O . ILE A 1 274 ? 23.252 17.358 -18.624 1.00 90.69 274 ILE A O 1
ATOM 2039 N N . VAL A 1 275 ? 24.644 16.422 -17.113 1.00 90.69 275 VAL A N 1
ATOM 2040 C CA . VAL A 1 275 ? 24.806 17.614 -16.279 1.00 90.69 275 VAL A CA 1
ATOM 2041 C C . VAL A 1 275 ? 26.134 18.268 -16.625 1.00 90.69 275 VAL A C 1
ATOM 2043 O O . VAL A 1 275 ? 27.164 17.605 -16.719 1.00 90.69 275 VAL A O 1
ATOM 2046 N N . GLU A 1 276 ? 26.091 19.578 -16.846 1.00 91.31 276 GLU A N 1
ATOM 2047 C CA . GLU A 1 276 ? 27.259 20.421 -17.080 1.00 91.31 276 GLU A CA 1
ATOM 2048 C C . GLU A 1 276 ? 27.531 21.215 -15.806 1.00 91.31 276 GLU A C 1
ATOM 2050 O O . GLU A 1 276 ? 26.719 22.049 -15.403 1.00 91.31 276 GLU A O 1
ATOM 2055 N N . ASN A 1 277 ? 28.647 20.907 -15.147 1.00 86.50 277 ASN A N 1
ATOM 2056 C CA . ASN A 1 277 ? 29.113 21.668 -14.001 1.00 86.50 277 ASN A CA 1
ATOM 2057 C C . ASN A 1 277 ? 30.003 22.804 -14.514 1.00 86.50 277 ASN A C 1
ATOM 2059 O O . ASN A 1 277 ? 30.956 22.542 -15.247 1.00 86.50 277 ASN A O 1
ATOM 2063 N N . VAL A 1 278 ? 29.650 24.043 -14.167 1.00 88.19 278 VAL A N 1
ATOM 2064 C CA . VAL A 1 278 ? 30.367 25.257 -14.573 1.00 88.19 278 VAL A CA 1
ATOM 2065 C C . VAL A 1 278 ? 30.839 25.958 -13.312 1.00 88.19 278 VAL A C 1
ATOM 2067 O O . VAL A 1 278 ? 30.019 26.400 -12.501 1.00 88.19 278 VAL A O 1
ATOM 2070 N N . GLU A 1 279 ? 32.152 26.067 -13.141 1.00 85.31 279 GLU A N 1
ATOM 2071 C CA . GLU A 1 279 ? 32.725 26.774 -12.000 1.00 85.31 279 GLU A CA 1
ATOM 2072 C C . GLU A 1 279 ? 32.878 28.264 -12.310 1.00 85.31 279 GLU A C 1
ATOM 2074 O O . GLU A 1 279 ? 33.504 28.674 -13.291 1.00 85.31 279 GLU A O 1
ATOM 2079 N N . TYR A 1 280 ? 32.328 29.094 -11.426 1.00 87.19 280 TYR A N 1
ATOM 2080 C CA . TYR A 1 280 ? 32.461 30.543 -11.493 1.00 87.19 280 TYR A CA 1
ATOM 2081 C C . TYR A 1 280 ? 33.457 31.017 -10.436 1.00 87.19 280 TYR A C 1
ATOM 2083 O O . TYR A 1 280 ? 33.358 30.651 -9.266 1.00 87.19 280 TYR A O 1
ATOM 2091 N N . THR A 1 281 ? 34.382 31.882 -10.838 1.00 89.44 281 THR A N 1
ATOM 2092 C CA . THR A 1 281 ? 35.181 32.707 -9.928 1.00 89.44 281 THR A CA 1
ATOM 2093 C C . THR A 1 281 ? 34.742 34.155 -10.049 1.00 89.44 281 THR A C 1
ATOM 2095 O O . THR A 1 281 ? 34.238 34.575 -11.084 1.00 89.44 281 THR A O 1
ATOM 2098 N N . GLU A 1 282 ? 34.969 34.951 -9.015 1.00 93.06 282 GLU A N 1
ATOM 2099 C CA . GLU A 1 282 ? 34.819 36.398 -9.117 1.00 93.06 282 GLU A CA 1
ATOM 2100 C C . GLU A 1 282 ? 36.073 37.020 -9.751 1.00 93.06 282 GLU A C 1
ATOM 2102 O O . GLU A 1 282 ? 37.203 36.632 -9.436 1.00 93.06 282 GLU A O 1
ATOM 2107 N N . ASP A 1 283 ? 35.886 37.974 -10.665 1.00 89.00 283 ASP A N 1
ATOM 2108 C CA . ASP A 1 283 ? 36.958 38.859 -11.116 1.00 89.00 283 ASP A CA 1
ATOM 2109 C C . ASP A 1 283 ? 37.277 39.935 -10.059 1.00 89.00 283 ASP A C 1
ATOM 2111 O O . ASP A 1 283 ? 36.647 40.041 -9.007 1.00 89.00 283 ASP A O 1
ATOM 2115 N N . ILE A 1 284 ? 38.257 40.792 -10.353 1.00 92.25 284 ILE A N 1
ATOM 2116 C CA . ILE A 1 284 ? 38.651 41.910 -9.476 1.00 92.25 284 ILE A CA 1
ATOM 2117 C C . ILE A 1 284 ? 37.526 42.928 -9.201 1.00 92.25 284 ILE A C 1
ATOM 2119 O O . ILE A 1 284 ? 37.681 43.783 -8.332 1.00 92.25 284 ILE A O 1
ATOM 2123 N N . ASN A 1 285 ? 36.423 42.862 -9.947 1.00 94.75 285 ASN A N 1
ATOM 2124 C CA . ASN A 1 285 ? 35.247 43.715 -9.824 1.00 94.75 285 ASN A CA 1
ATOM 2125 C C . ASN A 1 285 ? 34.031 42.944 -9.269 1.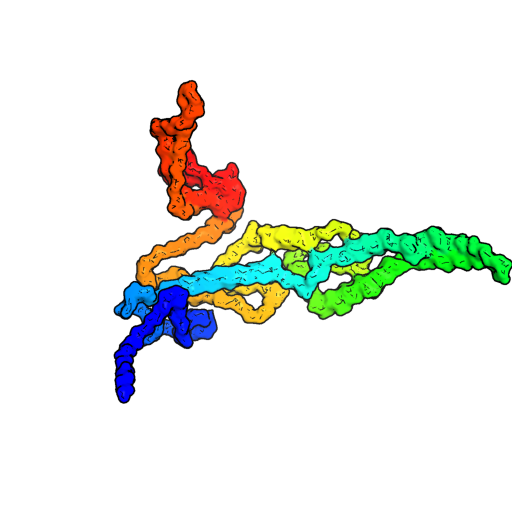00 94.75 285 ASN A C 1
ATOM 2127 O O . ASN A 1 285 ? 32.920 43.469 -9.335 1.00 94.75 285 ASN A O 1
ATOM 2131 N N . ALA A 1 286 ? 34.229 41.734 -8.731 1.00 89.56 286 ALA A N 1
ATOM 2132 C CA . ALA A 1 286 ? 33.181 40.836 -8.243 1.00 89.56 286 ALA A CA 1
ATOM 2133 C C . ALA A 1 286 ? 32.164 40.380 -9.311 1.00 89.56 286 ALA A C 1
ATOM 2135 O O . ALA A 1 286 ? 31.032 40.020 -8.987 1.00 89.56 286 ALA A O 1
A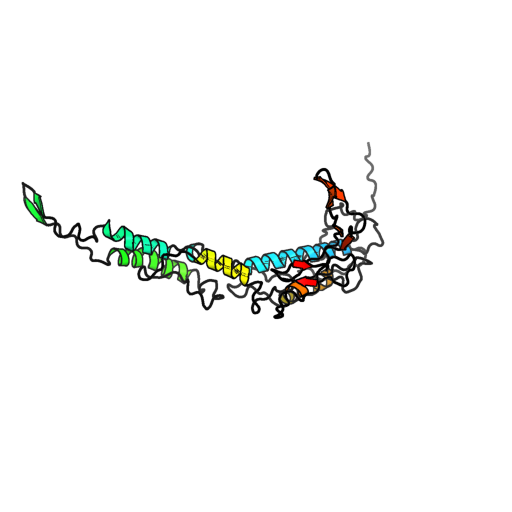TOM 2136 N N . ASN A 1 287 ? 32.540 40.374 -10.595 1.00 92.12 287 ASN A N 1
ATOM 2137 C CA . ASN A 1 287 ? 31.725 39.746 -11.636 1.00 92.12 287 ASN A CA 1
ATOM 2138 C C . ASN A 1 287 ? 32.043 38.248 -11.721 1.00 92.12 287 ASN A C 1
ATOM 2140 O O . ASN A 1 287 ? 33.221 37.887 -11.690 1.00 92.12 287 ASN A O 1
ATOM 2144 N N . PRO A 1 288 ? 31.039 37.376 -11.912 1.00 89.88 288 PRO A N 1
ATOM 2145 C CA . PRO A 1 288 ? 31.281 35.961 -12.149 1.00 89.88 288 PRO A CA 1
ATOM 2146 C C . PRO A 1 288 ? 31.940 35.758 -13.521 1.00 89.88 288 PRO A C 1
ATOM 2148 O O . PRO A 1 288 ? 31.404 36.152 -14.557 1.00 89.88 288 PRO A O 1
ATOM 2151 N N . VAL A 1 289 ? 33.102 35.116 -13.529 1.00 89.75 289 VAL A N 1
ATOM 2152 C CA . VAL A 1 289 ? 33.853 34.692 -14.711 1.00 89.75 289 VAL A CA 1
ATOM 2153 C C . VAL A 1 289 ? 34.030 33.179 -14.642 1.00 89.75 289 VAL A C 1
ATOM 2155 O O . VAL A 1 289 ? 34.351 32.636 -13.588 1.00 89.75 289 VAL A O 1
ATOM 2158 N N . ILE A 1 290 ? 33.811 32.492 -15.762 1.00 84.69 290 ILE A N 1
ATOM 2159 C CA . ILE A 1 290 ? 33.983 31.037 -15.856 1.00 84.69 290 ILE A CA 1
ATOM 2160 C C . ILE A 1 290 ? 35.470 30.704 -15.709 1.00 84.69 290 ILE A C 1
ATOM 2162 O O . ILE A 1 290 ? 36.312 31.265 -16.423 1.00 84.69 290 ILE A O 1
ATOM 2166 N N . VAL A 1 291 ? 35.802 29.801 -14.789 1.00 82.12 291 VAL A N 1
ATOM 2167 C CA . VAL A 1 291 ? 37.172 29.317 -14.607 1.00 82.12 291 VAL A CA 1
ATOM 2168 C C . VAL A 1 291 ? 37.490 28.359 -15.752 1.00 82.12 291 VAL A C 1
ATOM 2170 O O . VAL A 1 291 ? 37.052 27.215 -15.785 1.00 82.12 291 VAL A O 1
ATOM 2173 N N . GLY A 1 292 ? 38.253 28.834 -16.737 1.00 77.50 292 GLY A N 1
ATOM 2174 C CA .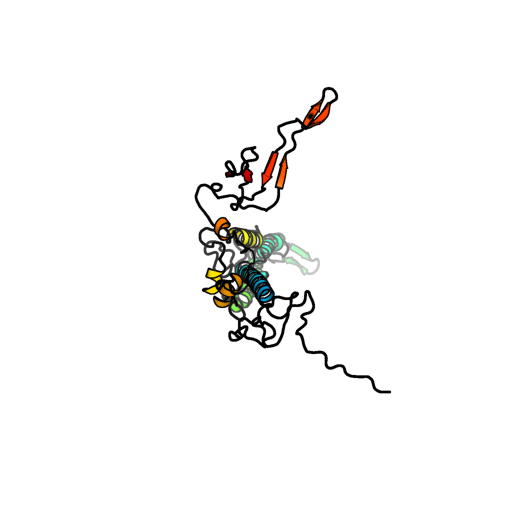 GLY A 1 292 ? 38.637 28.005 -17.877 1.00 77.50 292 GLY A CA 1
ATOM 2175 C C . GLY A 1 292 ? 39.403 26.754 -17.431 1.00 77.50 292 GLY A C 1
ATOM 2176 O O . GLY A 1 292 ? 40.526 26.866 -16.942 1.00 77.50 292 GLY A O 1
ATOM 2177 N N . GLY A 1 293 ? 38.816 25.575 -17.653 1.00 73.31 293 GLY A N 1
ATOM 2178 C CA . GLY A 1 293 ? 39.467 24.277 -17.444 1.00 73.31 293 GLY A CA 1
ATOM 2179 C C . GLY A 1 293 ? 38.901 23.403 -16.323 1.00 73.31 293 GLY A C 1
ATOM 2180 O O . GLY A 1 293 ? 39.375 22.275 -16.196 1.00 73.31 293 GLY A O 1
ATOM 2181 N N . SER A 1 294 ? 37.912 23.868 -15.553 1.00 71.69 294 SER A N 1
ATOM 2182 C CA . SER A 1 294 ? 37.197 23.046 -14.560 1.00 71.69 294 SER A CA 1
ATOM 2183 C C . SER A 1 294 ? 35.760 22.693 -14.950 1.00 71.69 294 SER A C 1
ATOM 2185 O O . SER A 1 294 ? 35.102 21.950 -14.229 1.00 71.69 294 SER A O 1
ATOM 2187 N N . ASP A 1 295 ? 35.296 23.131 -16.122 1.00 83.25 295 ASP A N 1
ATOM 2188 C CA . ASP A 1 295 ? 34.008 22.700 -16.657 1.00 83.25 295 ASP A CA 1
ATOM 2189 C C . ASP A 1 295 ? 34.068 21.217 -17.037 1.00 83.25 295 ASP A C 1
ATOM 2191 O O . ASP A 1 295 ? 34.909 20.790 -17.839 1.00 83.25 295 ASP A O 1
ATOM 2195 N N . TYR A 1 296 ? 33.150 20.422 -16.496 1.00 87.12 296 TYR A N 1
ATOM 2196 C CA . TYR A 1 296 ? 33.027 19.020 -16.870 1.00 87.12 296 TYR A CA 1
ATOM 2197 C C . TYR A 1 296 ? 31.573 18.590 -17.005 1.00 87.12 296 TYR A C 1
ATOM 2199 O O . TYR A 1 296 ? 30.654 19.128 -16.383 1.00 87.12 296 TYR A O 1
ATOM 2207 N N . LYS A 1 297 ? 31.375 17.601 -17.877 1.00 90.06 297 LYS A N 1
ATOM 2208 C CA . LYS A 1 297 ? 30.081 16.973 -18.127 1.00 90.06 297 LYS A CA 1
ATOM 2209 C C . LYS A 1 297 ? 30.108 15.575 -17.560 1.00 90.06 297 LYS A C 1
ATOM 2211 O O . LYS A 1 297 ? 31.053 14.837 -17.822 1.00 90.06 297 LYS A O 1
ATOM 2216 N N . TYR A 1 298 ? 29.063 15.216 -16.836 1.00 91.69 298 TYR A N 1
ATOM 2217 C CA . TYR A 1 298 ? 28.869 13.861 -16.345 1.00 91.69 298 TYR A CA 1
ATOM 2218 C C . TYR A 1 298 ? 27.452 13.395 -16.662 1.00 91.69 298 TYR A C 1
ATOM 2220 O O . TYR A 1 298 ? 26.540 14.200 -16.888 1.00 91.69 298 TYR A O 1
ATOM 2228 N N . LYS A 1 299 ? 27.278 12.077 -16.741 1.00 90.75 299 LYS A N 1
ATOM 2229 C CA . LYS A 1 299 ? 25.951 11.480 -16.875 1.00 90.75 299 LYS A CA 1
ATOM 2230 C C . LYS A 1 299 ? 25.328 11.438 -15.498 1.00 90.75 299 LYS A C 1
ATOM 2232 O O . LYS A 1 299 ? 25.894 10.854 -14.582 1.00 90.75 299 LYS A O 1
ATOM 2237 N N . ASP A 1 300 ? 24.168 12.047 -15.377 1.00 92.69 300 ASP A N 1
ATOM 2238 C CA . ASP A 1 300 ? 23.416 12.013 -14.141 1.00 92.69 300 ASP A CA 1
ATOM 2239 C C . ASP A 1 300 ? 22.910 10.594 -13.859 1.00 92.69 300 ASP A C 1
ATOM 2241 O O . ASP A 1 300 ? 22.546 9.824 -14.766 1.00 92.69 300 ASP A O 1
ATOM 2245 N N . LYS A 1 301 ? 22.931 10.240 -12.579 1.00 93.06 301 LYS A N 1
ATOM 2246 C CA . LYS A 1 301 ? 22.503 8.941 -12.082 1.00 93.06 301 LYS A CA 1
ATOM 2247 C C . LYS A 1 301 ? 21.791 9.120 -10.745 1.00 93.06 301 LYS A C 1
ATOM 2249 O O . LYS A 1 301 ? 22.010 10.092 -10.031 1.00 93.06 301 LYS A O 1
ATOM 2254 N N . VAL A 1 302 ? 20.943 8.163 -10.393 1.00 91.56 302 VAL A N 1
ATOM 2255 C CA . VAL A 1 302 ? 20.193 8.148 -9.137 1.00 91.56 302 VAL A CA 1
ATOM 2256 C C . VAL A 1 302 ? 20.543 6.914 -8.320 1.00 91.56 302 VAL A C 1
ATOM 2258 O O . VAL A 1 302 ? 20.691 5.814 -8.855 1.00 91.56 302 VAL A O 1
ATOM 2261 N N . CYS A 1 303 ? 20.664 7.098 -7.012 1.00 89.81 303 CYS A N 1
ATOM 2262 C CA . CYS A 1 303 ? 20.877 6.001 -6.084 1.00 89.81 303 CYS A CA 1
ATOM 2263 C C . CYS A 1 303 ? 19.551 5.309 -5.764 1.00 89.81 303 CYS A C 1
ATOM 2265 O O . CYS A 1 303 ? 18.575 5.995 -5.456 1.00 89.81 303 CYS A O 1
ATOM 2267 N N . PRO A 1 304 ? 19.485 3.970 -5.841 1.00 83.81 304 PRO A N 1
ATOM 2268 C CA . PRO A 1 304 ? 18.238 3.255 -5.608 1.00 83.81 304 PRO A CA 1
ATOM 2269 C C . PRO A 1 304 ? 17.820 3.227 -4.133 1.00 83.81 304 PRO A C 1
ATOM 2271 O O . PRO A 1 304 ? 16.624 3.128 -3.862 1.00 83.81 304 PRO A O 1
ATOM 2274 N N . ASN A 1 305 ? 18.763 3.322 -3.187 1.00 79.62 305 ASN A N 1
ATOM 2275 C CA . ASN A 1 305 ? 18.430 3.305 -1.764 1.00 79.62 305 ASN A CA 1
ATOM 2276 C C . ASN A 1 305 ? 18.023 4.709 -1.265 1.00 79.62 305 ASN A C 1
ATOM 2278 O O . ASN A 1 305 ? 18.756 5.678 -1.507 1.00 79.62 305 ASN A O 1
ATOM 2282 N N . PRO A 1 306 ? 16.874 4.857 -0.573 1.00 75.00 306 PRO A N 1
ATOM 2283 C CA . PRO A 1 306 ? 16.521 6.101 0.103 1.00 75.00 306 PRO A CA 1
ATOM 2284 C C . PRO A 1 306 ? 17.626 6.606 1.045 1.00 75.00 306 PRO A C 1
ATOM 2286 O O . PRO A 1 306 ? 18.322 5.834 1.693 1.00 75.00 306 PRO A O 1
ATOM 2289 N N . ALA A 1 307 ? 17.731 7.934 1.149 1.00 79.81 307 ALA A N 1
ATOM 2290 C CA . ALA A 1 307 ? 18.751 8.667 1.912 1.00 79.81 307 ALA A CA 1
ATOM 2291 C C . ALA A 1 307 ? 20.182 8.629 1.343 1.00 79.81 307 ALA A C 1
ATOM 2293 O O . ALA A 1 307 ? 21.072 9.209 1.957 1.00 79.81 307 ALA A O 1
ATOM 2294 N N . CYS A 1 308 ? 20.390 8.039 0.164 1.00 87.31 308 CYS A N 1
ATOM 2295 C CA . CYS A 1 308 ? 21.652 8.137 -0.561 1.00 87.31 308 CYS A CA 1
ATOM 2296 C C . CYS A 1 308 ? 21.595 9.211 -1.653 1.00 87.31 308 CYS A C 1
ATOM 2298 O O . CYS A 1 308 ? 20.552 9.431 -2.276 1.00 87.31 308 CYS A O 1
ATOM 2300 N N . TYR A 1 309 ? 22.732 9.842 -1.929 1.00 90.94 309 TYR A N 1
ATOM 2301 C CA . TYR A 1 309 ? 22.921 10.751 -3.051 1.00 90.94 309 TYR A CA 1
ATOM 2302 C C . TYR A 1 309 ? 23.996 10.224 -4.004 1.00 90.94 309 TYR A C 1
ATOM 2304 O O . TYR A 1 309 ? 24.900 9.481 -3.617 1.00 90.94 309 TYR A O 1
ATOM 2312 N N . PHE A 1 310 ? 23.865 10.601 -5.274 1.00 93.56 310 PHE A N 1
ATOM 2313 C CA . PHE A 1 310 ? 24.831 10.263 -6.308 1.00 93.56 310 PHE A CA 1
ATOM 2314 C C . PHE A 1 310 ? 26.048 11.189 -6.216 1.00 93.56 310 PHE A C 1
ATOM 2316 O O . PHE A 1 310 ? 25.901 12.412 -6.243 1.00 93.56 310 PHE A O 1
ATOM 2323 N N . ASP A 1 311 ? 27.236 10.602 -6.113 1.00 92.12 311 ASP A N 1
ATOM 2324 C CA . ASP A 1 311 ? 28.520 11.295 -6.147 1.00 92.12 311 ASP A CA 1
ATOM 2325 C C . ASP A 1 311 ? 29.313 10.831 -7.375 1.00 92.12 311 ASP A C 1
ATOM 2327 O O . ASP A 1 311 ? 29.595 9.644 -7.533 1.00 92.12 311 ASP A O 1
ATOM 2331 N N . ASN A 1 312 ? 29.681 11.778 -8.236 1.00 91.12 312 ASN A N 1
ATOM 2332 C CA . ASN A 1 312 ? 30.471 11.549 -9.450 1.00 91.12 312 ASN A CA 1
ATOM 2333 C C . ASN A 1 312 ? 31.991 11.695 -9.219 1.00 91.12 312 ASN A C 1
ATOM 2335 O O . ASN A 1 312 ? 32.773 11.793 -10.169 1.00 91.12 312 ASN A O 1
ATOM 2339 N N . GLY A 1 313 ? 32.420 11.841 -7.961 1.00 87.19 313 GLY A N 1
ATOM 2340 C CA . GLY A 1 313 ? 33.823 12.029 -7.588 1.00 87.19 313 GLY A CA 1
ATOM 2341 C C . GLY A 1 313 ? 34.433 13.345 -8.080 1.00 87.19 313 GLY A C 1
ATOM 2342 O O . GLY A 1 313 ? 35.648 13.521 -8.003 1.00 87.19 313 GLY A O 1
ATOM 2343 N N . GLY A 1 314 ? 33.619 14.270 -8.600 1.00 82.44 314 GLY A N 1
ATOM 2344 C CA . GLY A 1 314 ? 34.078 15.526 -9.185 1.00 82.44 314 GLY A CA 1
ATOM 2345 C C . GLY A 1 314 ? 34.793 15.370 -10.529 1.00 82.44 314 GLY A C 1
ATOM 2346 O O . GLY A 1 314 ? 35.574 16.248 -10.895 1.00 82.44 314 GLY A O 1
ATOM 2347 N N . THR A 1 315 ? 34.575 14.270 -11.258 1.00 78.50 315 THR A N 1
ATOM 2348 C CA . THR A 1 315 ? 35.222 14.044 -12.559 1.00 78.50 315 THR A CA 1
ATOM 2349 C C . THR A 1 315 ? 34.211 13.804 -13.681 1.00 78.50 315 THR A C 1
ATOM 2351 O O . THR A 1 315 ? 33.046 13.491 -13.458 1.00 78.50 315 THR A O 1
ATOM 2354 N N . ALA A 1 316 ? 34.663 13.960 -14.928 1.00 79.94 316 ALA A N 1
ATOM 2355 C CA . ALA A 1 316 ? 33.878 13.610 -16.116 1.00 79.94 316 ALA A CA 1
ATOM 2356 C C . ALA A 1 316 ? 33.801 12.092 -16.367 1.00 79.94 316 ALA A C 1
ATOM 2358 O O . ALA A 1 316 ? 33.164 11.659 -17.328 1.00 79.94 316 ALA A O 1
ATOM 2359 N N . ASN A 1 317 ? 34.533 11.291 -15.587 1.00 79.75 317 ASN A N 1
ATOM 2360 C CA . ASN A 1 317 ? 34.694 9.872 -15.843 1.00 79.75 317 ASN A CA 1
ATOM 2361 C C . ASN A 1 317 ? 33.710 9.081 -14.988 1.00 79.75 317 ASN A C 1
ATOM 2363 O O . ASN A 1 317 ? 33.737 9.186 -13.769 1.00 79.75 317 ASN A O 1
ATOM 2367 N N . ASP A 1 318 ? 32.965 8.177 -15.627 1.00 83.19 318 ASP A N 1
ATOM 2368 C CA . ASP A 1 318 ? 32.014 7.263 -14.973 1.00 83.19 318 ASP A CA 1
ATOM 2369 C C . ASP A 1 318 ? 32.688 6.278 -13.965 1.00 83.19 318 ASP A C 1
ATOM 2371 O O . ASP A 1 318 ? 32.042 5.350 -13.484 1.00 83.19 318 ASP A O 1
ATOM 2375 N N . ALA A 1 319 ? 33.998 6.407 -13.697 1.00 84.38 319 ALA A N 1
ATOM 2376 C CA . ALA A 1 319 ? 34.810 5.484 -12.896 1.00 84.38 319 ALA A CA 1
ATOM 2377 C C . ALA A 1 319 ? 34.721 5.725 -11.380 1.00 84.38 319 ALA A C 1
ATOM 2379 O O . ALA A 1 319 ? 34.916 4.780 -10.619 1.00 84.38 319 ALA A O 1
ATOM 2380 N N . ASP A 1 320 ? 34.425 6.959 -10.963 1.00 86.88 320 ASP A N 1
ATOM 2381 C CA . ASP A 1 320 ? 34.292 7.345 -9.548 1.00 86.88 320 ASP A CA 1
ATOM 2382 C C . ASP A 1 320 ? 32.819 7.492 -9.117 1.00 86.88 320 ASP A C 1
ATOM 2384 O O . ASP A 1 320 ? 32.518 7.888 -7.988 1.00 86.88 320 ASP A O 1
ATOM 2388 N N . ASP A 1 321 ? 31.899 7.146 -10.020 1.00 91.38 321 ASP A N 1
ATOM 2389 C CA . ASP A 1 321 ? 30.459 7.199 -9.812 1.00 91.38 321 ASP A CA 1
ATOM 2390 C C . ASP A 1 321 ? 30.038 6.220 -8.718 1.00 91.38 321 ASP A C 1
ATOM 2392 O O . ASP A 1 321 ? 30.113 5.000 -8.878 1.00 91.38 321 ASP A O 1
ATOM 2396 N N . SER A 1 322 ? 29.555 6.760 -7.606 1.00 92.12 322 SER A N 1
ATOM 2397 C CA . SER A 1 322 ? 29.164 5.984 -6.436 1.00 92.12 322 SER A CA 1
ATOM 2398 C C . SER A 1 322 ? 27.953 6.592 -5.745 1.00 92.12 322 SER A C 1
ATOM 2400 O O . SER A 1 322 ? 27.606 7.759 -5.931 1.00 92.12 322 SER A O 1
ATOM 2402 N N . CYS A 1 323 ? 27.287 5.774 -4.943 1.00 90.50 323 CYS A N 1
ATOM 2403 C CA . CYS A 1 323 ? 26.216 6.213 -4.070 1.00 90.50 323 CYS A CA 1
ATOM 2404 C C . CYS A 1 323 ? 26.767 6.412 -2.653 1.00 90.50 323 CYS A C 1
ATOM 2406 O O . CYS A 1 323 ? 27.513 5.581 -2.136 1.00 90.50 323 CYS A O 1
ATOM 2408 N N . LYS A 1 324 ? 26.441 7.545 -2.023 1.00 88.31 324 LYS A N 1
ATOM 2409 C CA . LYS A 1 324 ? 26.928 7.921 -0.682 1.00 88.31 324 LYS A CA 1
ATOM 2410 C C . LYS A 1 324 ? 25.782 8.402 0.209 1.00 88.31 324 LYS A C 1
ATOM 2412 O O . LYS A 1 324 ? 24.731 8.757 -0.311 1.00 88.31 324 LYS A O 1
ATOM 2417 N N . MET A 1 325 ? 25.982 8.372 1.531 1.00 85.06 325 MET A N 1
ATOM 2418 C CA . MET A 1 325 ? 25.066 8.952 2.532 1.00 85.06 325 MET A CA 1
ATOM 2419 C C . MET A 1 325 ? 25.295 10.449 2.687 1.00 85.06 325 MET A C 1
ATOM 2421 O O . MET A 1 325 ? 26.481 10.820 2.844 1.00 85.06 325 MET A O 1
#

Secondary structure (DSSP, 8-state):
-------------PPTTS----TTSS-STTS------TTSTT--STT-SS--HHHHHHHHHHHHHHHHHHHHHHHHHT---S-TTTSS-HHHHHHHHHHHHGGGGT-SGGGTTEEEEETTTEEEEE-----TTHHHHHHIIIIIHIIIIIIIHHH--S-GGGG--TT---PPPS-STT--S---HHHHHHHHHHHHTTSTTS----HHHHHH--S-TTTTPSSSPP---HHHHHHHHTTT--STTPPPP---GGGG----SSTT-SPPEEEEEEEEE--EEE-TTS-EEE-TT--EEEEEEE-SSTT-EEE-TTSSSTTS-EEE-

Radius of gyration: 33.85 Å; chains: 1; bounding box: 86×62×113 Å

pLDDT: mean 70.39, std 14.85, range [27.94, 94.75]

Sequence (325 aa):
MALCLFPGTSHAACIAGIPCVTGLTPNDPDAPTHPNTPPAPNAAKSGSPACDADFMNQIYANAYTEAERNITYSEVLIRKPDSVLEYSCFDQGAAVVANSVAPLFGESTFWAPSVWPNPNAGNIVINVSLGAAHADNWINALVLDSLKKNYIDQNFAHTYYGGAAAVLDSEFSANVAGVGAACADIYNVHFLSKCDSFAPDAPFMLFSDLAGMDPRIKPAACGAAHKITAALLELKENKDVTYVAYDKIIPYLDRMMTSDNNACDSDPIPTGLIVENVEYTEDINANPVIVGGSDYKYKDKVCPNPACYFDNGGTANDADDSCKM